Protein AF-A0A1P8YKH4-F1 (afdb_monomer_lite)

pLDDT: mean 70.91, std 26.35, range [23.69, 97.38]

Structure (mmCIF, N/CA/C/O backbone):
data_AF-A0A1P8YKH4-F1
#
_entry.id   AF-A0A1P8YKH4-F1
#
loop_
_atom_site.group_PDB
_atom_site.id
_atom_site.type_symbol
_atom_site.label_atom_id
_atom_site.label_alt_id
_atom_site.label_comp_id
_atom_site.label_asym_id
_atom_site.label_entity_id
_atom_site.label_seq_id
_atom_site.pdbx_PDB_ins_code
_atom_site.Cartn_x
_atom_site.Cartn_y
_atom_site.Cartn_z
_atom_site.occupancy
_atom_site.B_iso_or_equiv
_atom_site.auth_seq_id
_atom_site.auth_comp_id
_atom_site.auth_asym_id
_atom_site.auth_atom_id
_atom_site.pdbx_PDB_model_num
ATOM 1 N N . MET A 1 1 ? 10.342 -3.867 4.790 1.00 58.66 1 MET A N 1
ATOM 2 C CA . MET A 1 1 ? 10.240 -2.616 4.003 1.00 58.66 1 MET A CA 1
ATOM 3 C C . MET A 1 1 ? 11.577 -2.269 3.357 1.00 58.66 1 MET A C 1
ATOM 5 O O . MET A 1 1 ? 11.690 -2.427 2.156 1.00 58.66 1 MET A O 1
ATOM 9 N N . GLN A 1 2 ? 12.614 -1.857 4.102 1.00 64.56 2 GLN A N 1
ATOM 10 C CA . GLN A 1 2 ? 13.877 -1.368 3.509 1.00 64.56 2 GLN A CA 1
ATOM 11 C C . GLN A 1 2 ? 14.558 -2.357 2.544 1.00 64.56 2 GLN A C 1
ATOM 13 O O . GLN A 1 2 ? 15.008 -1.942 1.477 1.00 64.56 2 GLN A O 1
ATOM 18 N N . ARG A 1 3 ? 14.586 -3.653 2.896 1.00 66.44 3 ARG A N 1
ATOM 19 C CA . ARG A 1 3 ? 15.207 -4.714 2.086 1.00 66.44 3 ARG A CA 1
ATOM 20 C C . ARG A 1 3 ? 14.576 -4.898 0.702 1.00 66.44 3 ARG A C 1
ATOM 22 O O . ARG A 1 3 ? 15.299 -5.208 -0.233 1.00 66.44 3 ARG A O 1
ATOM 29 N N . CYS A 1 4 ? 13.286 -4.595 0.549 1.00 60.62 4 CYS A N 1
ATOM 30 C CA . CYS A 1 4 ? 12.569 -4.703 -0.727 1.00 60.62 4 CYS A CA 1
ATOM 31 C C . CYS A 1 4 ? 13.098 -3.726 -1.798 1.00 60.62 4 CYS A C 1
ATOM 33 O O . CYS A 1 4 ? 12.770 -3.847 -2.969 1.00 60.62 4 CYS A O 1
ATOM 35 N N . TYR A 1 5 ? 13.911 -2.743 -1.400 1.00 61.44 5 TYR A N 1
ATOM 36 C CA . TYR A 1 5 ? 14.448 -1.707 -2.284 1.00 61.44 5 TYR A CA 1
ATOM 37 C C . TYR A 1 5 ? 15.943 -1.867 -2.576 1.00 61.44 5 TYR A C 1
ATOM 39 O O . TYR A 1 5 ? 16.537 -0.958 -3.144 1.00 61.44 5 TYR A O 1
ATOM 47 N N . TYR A 1 6 ? 16.571 -2.971 -2.163 1.00 64.19 6 TYR A N 1
ATOM 48 C CA . TYR A 1 6 ? 17.982 -3.230 -2.465 1.00 64.19 6 TYR A CA 1
ATOM 49 C C . TYR A 1 6 ? 18.197 -4.061 -3.734 1.00 64.19 6 TYR A C 1
ATOM 51 O O . TYR A 1 6 ? 19.335 -4.168 -4.190 1.00 64.19 6 TYR A O 1
ATOM 59 N N . GLY A 1 7 ? 17.122 -4.593 -4.326 1.00 60.56 7 GLY A N 1
ATOM 60 C CA . GLY A 1 7 ? 17.209 -5.593 -5.388 1.00 60.56 7 GLY A CA 1
ATOM 61 C C . GLY A 1 7 ? 17.853 -6.899 -4.894 1.00 60.56 7 GLY A C 1
ATOM 62 O O . GLY A 1 7 ? 18.340 -6.958 -3.759 1.00 60.56 7 GLY A O 1
ATOM 63 N N . PRO A 1 8 ? 17.890 -7.946 -5.731 1.00 56.38 8 PRO A N 1
ATOM 64 C CA . PRO A 1 8 ? 18.478 -9.236 -5.359 1.00 56.38 8 PRO A CA 1
ATOM 65 C C . PRO A 1 8 ? 19.982 -9.143 -5.028 1.00 56.38 8 PRO A C 1
ATOM 67 O O . PRO A 1 8 ? 20.494 -9.940 -4.250 1.00 56.38 8 PRO A O 1
ATOM 70 N N . TYR A 1 9 ? 20.680 -8.114 -5.529 1.00 56.84 9 TYR A N 1
ATOM 71 C CA . TYR A 1 9 ? 22.137 -7.945 -5.392 1.00 56.84 9 TYR A CA 1
ATOM 72 C C . TYR A 1 9 ? 22.575 -6.871 -4.377 1.00 56.84 9 TYR A C 1
ATOM 74 O O . TYR A 1 9 ? 23.732 -6.452 -4.359 1.00 56.84 9 TYR A O 1
ATOM 82 N N . GLY A 1 10 ? 21.667 -6.370 -3.533 1.00 58.03 10 GLY A N 1
ATOM 83 C CA . GLY A 1 10 ? 22.025 -5.489 -2.411 1.00 58.03 10 GLY A CA 1
ATOM 84 C C . GLY A 1 10 ? 22.286 -4.011 -2.755 1.00 58.03 10 GLY A C 1
ATOM 85 O O . GLY A 1 10 ? 22.449 -3.194 -1.845 1.00 58.03 10 GLY A O 1
ATOM 86 N N . LYS A 1 11 ? 22.312 -3.628 -4.039 1.00 61.97 11 LYS A N 1
ATOM 87 C CA . LYS A 1 11 ? 22.519 -2.243 -4.498 1.00 61.97 11 LYS A CA 1
ATOM 88 C C . LYS A 1 11 ? 21.505 -1.863 -5.574 1.00 61.97 11 LYS A C 1
ATOM 90 O O . LYS A 1 11 ? 21.554 -2.374 -6.685 1.00 61.97 11 LYS A O 1
ATOM 95 N N . ALA A 1 12 ? 20.655 -0.881 -5.275 1.00 63.50 12 ALA A N 1
ATOM 96 C CA . ALA A 1 12 ? 19.673 -0.368 -6.228 1.00 63.50 12 ALA A CA 1
ATOM 97 C C . ALA A 1 12 ? 19.500 1.163 -6.085 1.00 63.50 12 ALA A C 1
ATOM 99 O O . ALA A 1 12 ? 18.505 1.645 -5.539 1.00 63.50 12 ALA A O 1
ATOM 100 N N . PRO A 1 13 ? 20.471 1.977 -6.552 1.00 66.19 13 PRO A N 1
ATOM 101 C CA . PRO A 1 13 ? 20.471 3.429 -6.337 1.00 66.19 13 PRO A CA 1
ATOM 102 C C . PRO A 1 13 ? 19.232 4.131 -6.913 1.00 66.19 13 PRO A C 1
ATOM 104 O O . PRO A 1 13 ? 18.734 5.089 -6.322 1.00 66.19 13 PRO A O 1
ATOM 107 N N . ARG A 1 14 ? 18.668 3.608 -8.011 1.00 75.62 14 ARG A N 1
ATOM 108 C CA . ARG A 1 14 ? 17.426 4.112 -8.627 1.00 75.62 14 ARG A CA 1
ATOM 109 C C . ARG A 1 14 ? 16.180 3.895 -7.756 1.00 75.62 14 ARG A C 1
ATOM 111 O O . ARG A 1 14 ? 15.180 4.576 -7.952 1.00 75.62 14 ARG A O 1
ATOM 118 N N . HIS A 1 15 ? 16.252 3.000 -6.770 1.00 76.44 15 HIS A N 1
ATOM 119 C CA . HIS A 1 15 ? 15.153 2.677 -5.859 1.00 76.44 15 HIS A CA 1
ATOM 120 C C . HIS A 1 15 ? 15.199 3.501 -4.559 1.00 76.44 15 HIS A C 1
ATOM 122 O O . HIS A 1 15 ? 14.209 3.560 -3.827 1.00 76.44 15 HIS A O 1
ATOM 128 N N . LEU A 1 16 ? 16.319 4.184 -4.275 1.00 75.38 16 LEU A N 1
ATOM 129 C CA . LEU A 1 16 ? 16.542 4.911 -3.018 1.00 75.38 16 LEU A CA 1
ATOM 130 C C . LEU A 1 16 ? 15.505 6.009 -2.724 1.00 75.38 16 LEU A C 1
ATOM 132 O O . LEU A 1 16 ? 15.072 6.098 -1.572 1.00 75.38 16 LEU A O 1
ATOM 136 N N . PRO A 1 17 ? 15.064 6.846 -3.686 1.00 75.19 17 PRO A N 1
ATOM 137 C CA . PRO A 1 17 ? 14.038 7.851 -3.398 1.00 75.19 17 PRO A CA 1
ATOM 138 C C . PRO A 1 17 ? 12.719 7.221 -2.926 1.00 75.19 17 PRO A C 1
ATOM 140 O O . PRO A 1 17 ? 12.109 7.699 -1.970 1.00 75.19 17 PRO A O 1
ATOM 143 N N . PHE A 1 18 ? 12.325 6.101 -3.534 1.00 78.81 18 PHE A N 1
ATOM 144 C CA . PHE A 1 18 ? 11.113 5.357 -3.182 1.00 78.81 18 PHE A CA 1
ATOM 145 C C . PHE A 1 18 ? 11.243 4.667 -1.821 1.00 78.81 18 PHE A C 1
ATOM 147 O O . PHE A 1 18 ? 10.329 4.732 -0.999 1.00 78.81 18 PHE A O 1
ATOM 154 N N . GLN A 1 19 ? 12.421 4.108 -1.528 1.00 79.38 19 GLN A N 1
ATOM 155 C CA . GLN A 1 19 ? 12.747 3.571 -0.208 1.00 79.38 19 GLN A CA 1
ATOM 156 C C . GLN A 1 19 ? 12.604 4.642 0.882 1.00 79.38 19 GLN A C 1
ATOM 158 O O . GLN A 1 19 ? 12.004 4.390 1.926 1.00 79.38 19 GLN A O 1
ATOM 163 N N . ARG A 1 20 ? 13.127 5.854 0.651 1.00 78.50 20 ARG A N 1
ATOM 164 C CA . ARG A 1 20 ? 13.028 6.969 1.609 1.00 78.50 20 ARG A CA 1
ATOM 165 C C . ARG A 1 20 ? 11.580 7.381 1.860 1.00 78.50 20 ARG A C 1
ATOM 167 O O . ARG A 1 20 ? 11.220 7.617 3.016 1.00 78.50 20 ARG A O 1
ATOM 174 N N . ALA A 1 21 ? 10.756 7.429 0.814 1.00 78.88 21 ALA A N 1
ATOM 175 C CA . ALA A 1 21 ? 9.327 7.707 0.937 1.00 78.88 21 ALA A CA 1
ATOM 176 C C . ALA A 1 21 ? 8.619 6.627 1.775 1.00 78.88 21 ALA A C 1
ATOM 178 O O . ALA A 1 21 ? 7.983 6.950 2.781 1.00 78.88 21 ALA A O 1
ATOM 179 N N . ALA A 1 22 ? 8.822 5.347 1.443 1.00 80.06 22 ALA A N 1
ATOM 180 C CA . ALA A 1 22 ? 8.245 4.220 2.176 1.00 80.06 22 ALA A CA 1
ATOM 181 C C . ALA A 1 22 ? 8.674 4.202 3.655 1.00 80.06 22 ALA A C 1
ATOM 183 O O . ALA A 1 22 ? 7.844 4.058 4.551 1.00 80.06 22 ALA A O 1
ATOM 184 N N . MET A 1 23 ? 9.959 4.429 3.943 1.00 84.50 23 MET A N 1
ATOM 185 C CA . MET A 1 23 ? 10.461 4.475 5.321 1.00 84.50 23 MET A CA 1
ATOM 186 C C . MET A 1 23 ? 9.924 5.677 6.104 1.00 84.50 23 MET A C 1
ATOM 188 O O . MET A 1 23 ? 9.651 5.559 7.299 1.00 84.50 23 MET A O 1
ATOM 192 N N . SER A 1 24 ? 9.742 6.828 5.455 1.00 81.00 24 SER A N 1
ATOM 193 C CA . SER A 1 24 ? 9.146 8.008 6.095 1.00 81.00 24 SER A CA 1
ATOM 194 C C . SER A 1 24 ? 7.688 7.761 6.476 1.00 81.00 24 SER A C 1
ATOM 196 O O . SER A 1 24 ? 7.284 8.096 7.591 1.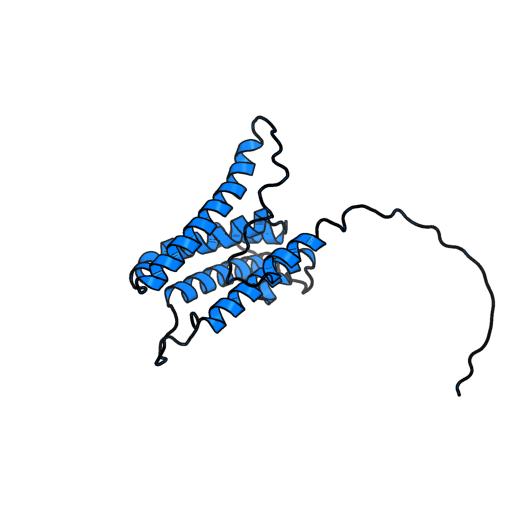00 81.00 24 SER A O 1
ATOM 198 N N . PHE A 1 25 ? 6.931 7.107 5.593 1.00 83.06 25 PHE A N 1
ATOM 199 C CA . PHE A 1 25 ? 5.555 6.699 5.859 1.00 83.06 25 PHE A CA 1
ATOM 200 C C . PHE A 1 25 ? 5.468 5.710 7.028 1.00 83.06 25 PHE A C 1
ATOM 202 O O . PHE A 1 25 ? 4.716 5.946 7.970 1.00 83.06 25 PHE A O 1
ATOM 209 N N . MET A 1 26 ? 6.312 4.673 7.052 1.00 86.94 26 MET A N 1
ATOM 210 C CA . MET A 1 26 ? 6.357 3.724 8.174 1.00 86.94 26 MET A CA 1
ATOM 211 C C . MET A 1 26 ? 6.681 4.394 9.509 1.00 86.94 26 MET A C 1
ATOM 213 O O . MET A 1 26 ? 6.048 4.109 10.523 1.00 86.94 26 MET A O 1
ATOM 217 N N . ARG A 1 27 ? 7.642 5.325 9.525 1.00 88.56 27 ARG A N 1
ATOM 218 C CA . ARG A 1 27 ? 7.975 6.089 10.737 1.00 88.56 27 ARG A CA 1
ATOM 219 C C . ARG A 1 27 ? 6.799 6.935 11.216 1.00 88.56 27 ARG A C 1
ATOM 221 O O . ARG A 1 27 ? 6.599 7.058 12.420 1.00 88.56 27 ARG A O 1
ATOM 228 N N . TRP A 1 28 ? 6.042 7.531 10.297 1.00 91.38 28 TRP A N 1
ATOM 229 C CA . TRP A 1 28 ? 4.826 8.262 10.646 1.00 91.38 28 TRP A CA 1
ATOM 230 C C . TRP A 1 28 ? 3.778 7.336 11.280 1.00 91.38 28 TRP A C 1
ATOM 232 O O . TRP A 1 28 ? 3.277 7.661 12.354 1.00 91.38 28 TRP A O 1
ATOM 242 N N . GLN A 1 29 ? 3.526 6.161 10.698 1.00 90.19 29 GLN A N 1
ATOM 243 C CA . GLN A 1 29 ? 2.570 5.194 11.250 1.00 90.19 29 GLN A CA 1
ATOM 244 C C . GLN A 1 29 ? 2.956 4.703 12.648 1.00 90.19 29 GLN A C 1
ATOM 246 O O . GLN A 1 29 ? 2.105 4.621 13.533 1.00 90.19 29 GLN A O 1
ATOM 251 N N . LEU A 1 30 ? 4.247 4.418 12.859 1.00 91.56 30 LEU A N 1
ATOM 252 C CA . LEU A 1 30 ? 4.781 4.033 14.166 1.00 91.56 30 LEU A CA 1
ATOM 253 C C . LEU A 1 30 ? 4.550 5.134 15.205 1.00 91.56 30 LEU A C 1
ATOM 255 O O . LEU A 1 30 ? 4.032 4.853 16.280 1.00 91.56 30 LEU A O 1
ATOM 259 N N . ARG A 1 31 ? 4.865 6.394 14.871 1.00 93.06 31 ARG A N 1
ATOM 260 C CA . ARG A 1 31 ? 4.631 7.533 15.775 1.00 93.06 31 ARG A CA 1
ATOM 261 C C . ARG A 1 31 ? 3.152 7.757 16.082 1.00 93.06 31 ARG A C 1
ATOM 263 O O . ARG A 1 31 ? 2.829 8.142 17.197 1.00 93.06 31 ARG A O 1
ATOM 270 N N . ARG A 1 32 ? 2.265 7.522 15.112 1.00 92.25 32 ARG A N 1
ATOM 271 C CA . ARG A 1 32 ? 0.809 7.633 15.294 1.00 92.25 32 ARG A CA 1
ATOM 272 C C . ARG A 1 32 ? 0.226 6.473 16.113 1.00 92.25 32 ARG A C 1
ATOM 274 O O . ARG A 1 32 ? -0.911 6.558 16.556 1.00 92.25 32 ARG A O 1
ATOM 281 N N . GLY A 1 33 ? 0.991 5.402 16.322 1.00 94.38 33 GLY A N 1
ATOM 282 C CA . GLY A 1 33 ? 0.546 4.220 17.053 1.00 94.38 33 GLY A CA 1
ATOM 283 C C . GLY A 1 33 ? -0.303 3.251 16.225 1.00 94.38 33 GLY A C 1
ATOM 284 O O . GLY A 1 33 ? -0.814 2.281 16.771 1.00 94.38 33 GLY A O 1
ATOM 285 N N . LEU A 1 34 ? -0.401 3.441 14.903 1.00 93.81 34 LEU A N 1
ATOM 286 C CA . LEU A 1 34 ? -1.214 2.582 14.027 1.00 93.81 34 LEU A CA 1
ATOM 287 C C . LEU A 1 34 ? -0.749 1.120 14.030 1.00 93.81 34 LEU A C 1
ATOM 289 O O . LEU A 1 34 ? -1.529 0.219 13.745 1.00 93.81 34 LEU A O 1
ATOM 293 N N . LEU A 1 35 ? 0.518 0.884 14.377 1.00 94.38 35 LEU A N 1
ATOM 294 C CA . LEU A 1 35 ? 1.136 -0.440 14.419 1.00 94.38 35 LEU A CA 1
ATOM 295 C C . LEU A 1 35 ? 1.380 -0.942 15.857 1.00 94.38 35 LEU A C 1
ATOM 297 O O . LEU A 1 35 ? 2.166 -1.875 16.039 1.00 94.38 35 LEU A O 1
ATOM 301 N N . GLN A 1 36 ? 0.708 -0.378 16.870 1.00 96.12 36 GLN A N 1
ATOM 302 C CA . GLN A 1 36 ? 0.762 -0.861 18.263 1.00 96.12 36 GLN A CA 1
ATOM 303 C C . GLN A 1 36 ? 0.057 -2.207 18.441 1.00 96.12 36 GLN A C 1
ATOM 305 O O . GLN A 1 36 ? -1.010 -2.373 17.840 1.00 96.12 36 GLN A O 1
ATOM 310 N N . PRO A 1 37 ? 0.615 -3.181 19.194 1.00 95.12 37 PRO A N 1
ATOM 311 C CA . PRO A 1 37 ? 0.055 -4.532 19.322 1.00 95.12 37 PRO A CA 1
ATOM 312 C C . PRO A 1 37 ? -1.460 -4.526 19.531 1.00 95.12 37 PRO A C 1
ATOM 314 O O . PRO A 1 37 ? -1.967 -3.705 20.284 1.00 95.12 37 PRO A O 1
ATOM 317 N N . LEU A 1 38 ? -2.187 -5.430 18.869 1.00 93.19 38 LEU A N 1
ATOM 318 C CA . LEU A 1 38 ? -3.655 -5.454 18.965 1.00 93.19 38 LEU A CA 1
ATOM 319 C C . LEU A 1 38 ? -4.155 -5.821 20.372 1.00 93.19 38 LEU A C 1
ATOM 321 O O . LEU A 1 38 ? -5.309 -5.576 20.692 1.00 93.19 38 LEU A O 1
ATOM 325 N N . SER A 1 39 ? -3.284 -6.392 21.204 1.00 94.44 39 SER A N 1
ATOM 326 C CA . SER A 1 39 ? -3.549 -6.745 22.597 1.00 94.44 39 SER A CA 1
ATOM 327 C C . SER A 1 39 ? -3.117 -5.673 23.606 1.00 94.44 39 SER A C 1
ATOM 329 O O . SER A 1 39 ? -3.116 -5.955 24.799 1.00 94.44 39 SER A O 1
ATOM 331 N N . SER A 1 40 ? -2.655 -4.495 23.168 1.00 92.81 40 SER A N 1
ATOM 332 C CA . SER A 1 40 ? -2.249 -3.427 24.092 1.00 92.81 40 SER A CA 1
ATOM 333 C C . SER A 1 40 ? -3.453 -2.616 24.587 1.00 92.81 40 SER A C 1
ATOM 335 O O . SER A 1 40 ? -4.499 -2.599 23.944 1.00 92.81 40 SER A O 1
ATOM 337 N N . ASP A 1 41 ? -3.275 -1.860 25.676 1.00 92.69 41 ASP A N 1
ATOM 338 C CA . ASP A 1 41 ? -4.297 -0.934 26.207 1.00 92.69 41 ASP A CA 1
ATOM 339 C C . ASP A 1 41 ? -4.705 0.161 25.204 1.00 92.69 41 ASP A C 1
ATOM 341 O O . ASP A 1 41 ? -5.750 0.800 25.331 1.00 92.69 41 ASP A O 1
ATOM 345 N N . ARG A 1 42 ? -3.850 0.414 24.208 1.00 90.88 42 ARG A N 1
ATOM 346 C CA . ARG A 1 42 ? -4.085 1.338 23.095 1.00 90.88 42 ARG A CA 1
ATOM 347 C C . ARG A 1 42 ? -3.747 0.613 21.795 1.00 90.88 42 ARG A C 1
ATOM 349 O O . ARG A 1 42 ? -2.646 0.818 21.263 1.00 90.88 42 ARG A O 1
ATOM 356 N N . PRO A 1 43 ? -4.643 -0.271 21.325 1.00 94.31 43 PRO A N 1
ATOM 357 C CA . PRO A 1 43 ? -4.353 -1.117 20.186 1.00 94.31 43 PRO A CA 1
ATOM 358 C C . PRO A 1 43 ? -4.187 -0.274 18.923 1.00 94.31 43 PRO A C 1
ATOM 360 O O . PRO A 1 43 ? -4.828 0.763 18.741 1.00 94.31 43 PRO A O 1
ATOM 363 N N . GLY A 1 44 ? -3.293 -0.723 18.047 1.00 95.38 44 GLY A N 1
ATOM 364 C CA . GLY A 1 44 ? -3.160 -0.177 16.703 1.00 95.38 44 GLY A CA 1
ATOM 365 C C . GLY A 1 44 ? -4.331 -0.586 15.811 1.00 95.38 44 GLY A C 1
ATOM 366 O O . GLY A 1 44 ? -5.239 -1.302 16.223 1.00 95.38 44 GLY A O 1
ATOM 367 N N . SER A 1 45 ? -4.273 -0.174 14.550 1.00 95.88 45 SER A N 1
ATOM 368 C CA . SER A 1 45 ? -5.332 -0.441 13.580 1.00 95.88 45 SER A CA 1
ATOM 369 C C . SER A 1 45 ? -5.116 -1.787 12.876 1.00 95.88 45 SER A C 1
ATOM 371 O O . SER A 1 45 ? -4.066 -1.986 12.246 1.00 95.88 45 SER A O 1
ATOM 373 N N . PRO A 1 46 ? -6.096 -2.709 12.923 1.00 95.88 46 PRO A N 1
ATOM 374 C CA . PRO A 1 46 ? -6.074 -3.926 12.118 1.00 95.88 46 PRO A CA 1
ATOM 375 C C . PRO A 1 46 ? -5.994 -3.623 10.619 1.00 95.88 46 PRO A C 1
ATOM 377 O O . PRO A 1 46 ? -5.197 -4.243 9.915 1.00 95.88 46 PRO A O 1
ATOM 380 N N . TRP A 1 47 ? -6.744 -2.622 10.146 1.00 96.19 47 TRP A N 1
ATOM 381 C CA . TRP A 1 47 ? -6.778 -2.271 8.728 1.00 96.19 47 TRP A CA 1
ATOM 382 C C . TRP A 1 47 ? -5.424 -1.751 8.226 1.00 96.19 47 TRP A C 1
ATOM 384 O O . TRP A 1 47 ? -4.898 -2.241 7.225 1.00 96.19 47 TRP A O 1
ATOM 394 N N . TRP A 1 48 ? -4.796 -0.813 8.946 1.00 95.44 48 TRP A N 1
ATOM 395 C CA . TRP A 1 48 ? -3.478 -0.301 8.559 1.00 95.44 48 TRP A CA 1
ATOM 396 C C . TRP A 1 48 ? -2.426 -1.409 8.542 1.00 95.44 48 TRP A C 1
ATOM 398 O O . TRP A 1 48 ? -1.576 -1.431 7.650 1.00 95.44 48 TRP A O 1
ATOM 408 N N . ARG A 1 49 ? -2.472 -2.363 9.480 1.00 95.62 49 ARG A N 1
ATOM 409 C CA . ARG A 1 49 ? -1.574 -3.528 9.450 1.00 95.62 49 ARG A CA 1
ATOM 410 C C . ARG A 1 49 ? -1.761 -4.354 8.189 1.00 95.62 49 ARG A C 1
ATOM 412 O O . ARG A 1 49 ? -0.765 -4.625 7.526 1.00 95.62 49 ARG A O 1
ATOM 419 N N . ALA A 1 50 ? -3.002 -4.689 7.855 1.00 95.88 50 ALA A N 1
ATOM 420 C CA . ALA A 1 50 ? -3.322 -5.510 6.697 1.00 95.88 50 ALA A CA 1
ATOM 421 C C . ALA A 1 50 ? -2.872 -4.845 5.380 1.00 95.88 50 ALA A C 1
ATOM 423 O O . ALA A 1 50 ? -2.226 -5.473 4.542 1.00 95.88 50 ALA A O 1
ATOM 424 N N . VAL A 1 51 ? -3.076 -3.529 5.242 1.00 94.50 51 VAL A N 1
ATOM 425 C CA . VAL A 1 51 ? -2.576 -2.758 4.089 1.00 94.50 51 VAL A CA 1
ATOM 426 C C . VAL A 1 51 ? -1.049 -2.789 3.994 1.00 94.50 51 VAL A C 1
ATOM 428 O O . VAL A 1 51 ? -0.500 -3.022 2.915 1.00 94.50 51 VAL A O 1
ATOM 431 N N . ASN A 1 52 ? -0.335 -2.574 5.104 1.00 93.81 52 ASN A N 1
ATOM 432 C CA . ASN A 1 52 ? 1.129 -2.651 5.087 1.00 93.81 52 ASN A CA 1
ATOM 433 C C . ASN A 1 52 ? 1.627 -4.061 4.789 1.00 93.81 52 ASN A C 1
ATOM 435 O O . ASN A 1 52 ? 2.633 -4.202 4.095 1.00 93.81 52 ASN A O 1
ATOM 439 N N . GLU A 1 53 ? 0.956 -5.083 5.319 1.00 94.88 53 GLU A N 1
ATOM 440 C CA . GLU A 1 53 ? 1.275 -6.477 5.044 1.00 94.88 53 GLU A CA 1
ATOM 441 C C . GLU A 1 53 ? 1.147 -6.769 3.552 1.00 94.88 53 GLU A C 1
ATOM 443 O O . GLU A 1 53 ? 2.086 -7.306 2.973 1.00 94.88 53 GLU A O 1
ATOM 448 N N . ARG A 1 54 ? 0.057 -6.341 2.906 1.00 96.00 54 ARG A N 1
ATOM 449 C CA . ARG A 1 54 ? -0.122 -6.519 1.462 1.00 96.00 54 ARG A CA 1
ATOM 450 C C . ARG A 1 54 ? 0.978 -5.835 0.651 1.00 96.00 54 ARG A C 1
ATOM 452 O O . ARG A 1 54 ? 1.595 -6.472 -0.195 1.00 96.00 54 ARG A O 1
ATOM 459 N N . ILE A 1 55 ? 1.281 -4.568 0.945 1.00 93.12 55 ILE A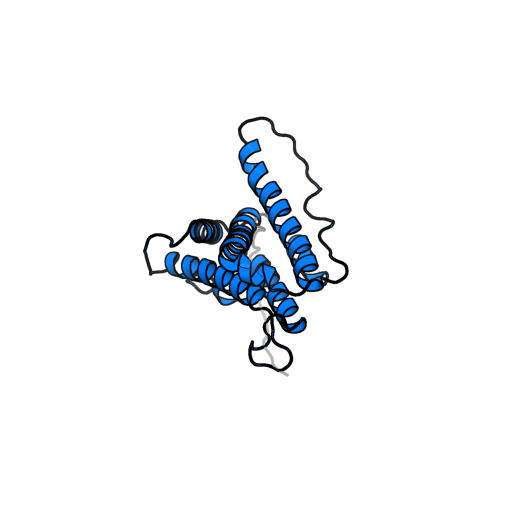 N 1
ATOM 460 C CA . ILE A 1 55 ? 2.362 -3.822 0.270 1.00 93.12 55 ILE A CA 1
ATOM 461 C C . ILE A 1 55 ? 3.712 -4.533 0.444 1.00 93.12 55 ILE A C 1
ATOM 463 O O . ILE A 1 55 ? 4.512 -4.605 -0.488 1.00 93.12 55 ILE A O 1
ATOM 467 N N . LEU A 1 56 ? 3.982 -5.036 1.651 1.00 91.56 56 LEU A N 1
ATOM 468 C CA . LEU A 1 56 ? 5.200 -5.776 1.961 1.00 91.56 56 LEU A CA 1
ATOM 469 C C . LEU A 1 56 ? 5.269 -7.100 1.214 1.00 91.56 56 LEU A C 1
ATOM 471 O O . LEU A 1 56 ? 6.318 -7.408 0.658 1.00 91.56 56 LEU A O 1
ATOM 475 N N . ARG A 1 57 ? 4.179 -7.867 1.222 1.00 93.75 57 ARG A N 1
ATOM 476 C CA . ARG A 1 57 ? 4.076 -9.167 0.566 1.00 93.75 57 ARG A CA 1
ATOM 477 C C . ARG A 1 57 ? 4.314 -9.021 -0.929 1.00 93.75 57 ARG A C 1
ATOM 479 O O . ARG A 1 57 ? 5.235 -9.652 -1.431 1.00 93.75 57 ARG A O 1
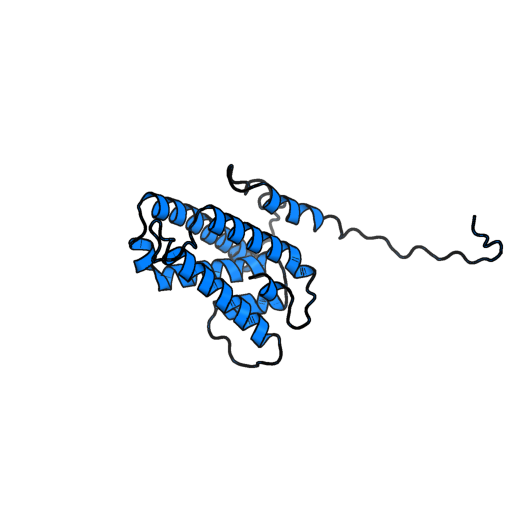ATOM 486 N N . ASP A 1 58 ? 3.591 -8.116 -1.589 1.00 94.75 58 ASP A N 1
ATOM 487 C CA . ASP A 1 58 ? 3.713 -7.910 -3.033 1.00 94.75 58 ASP A CA 1
ATOM 488 C C . ASP A 1 58 ? 5.138 -7.477 -3.431 1.00 94.75 58 ASP A C 1
ATOM 490 O O . ASP A 1 58 ? 5.720 -7.993 -4.384 1.00 94.75 58 ASP A O 1
ATOM 494 N N . GLY A 1 59 ? 5.740 -6.552 -2.670 1.00 89.81 59 GLY A N 1
ATOM 495 C CA . GLY A 1 59 ? 7.106 -6.092 -2.925 1.00 89.81 59 GLY A CA 1
ATOM 496 C C . GLY A 1 59 ? 8.177 -7.146 -2.620 1.00 89.81 59 GLY A C 1
ATOM 497 O O . GLY A 1 59 ? 9.185 -7.218 -3.319 1.00 89.81 59 GLY A O 1
ATOM 498 N N . CYS A 1 60 ? 7.988 -7.965 -1.582 1.00 89.69 60 CYS A N 1
ATOM 499 C CA . CYS A 1 60 ? 8.880 -9.086 -1.276 1.00 89.69 60 CYS A CA 1
ATOM 500 C C . CYS A 1 60 ? 8.790 -10.180 -2.339 1.00 89.69 60 CYS A C 1
ATOM 502 O O . CYS A 1 60 ? 9.824 -10.709 -2.734 1.00 89.69 60 CYS A O 1
ATOM 504 N N . GLU A 1 61 ? 7.583 -10.496 -2.807 1.00 91.75 61 GLU A N 1
ATOM 505 C CA . GLU A 1 61 ? 7.370 -11.468 -3.873 1.00 91.75 61 GLU A CA 1
ATOM 506 C C . GLU A 1 61 ? 8.062 -11.020 -5.157 1.00 91.75 61 GLU A C 1
ATOM 508 O O . GLU A 1 61 ? 8.857 -11.773 -5.706 1.00 91.75 61 GLU A O 1
ATOM 513 N N . ALA A 1 62 ? 7.884 -9.762 -5.570 1.00 90.38 62 ALA A N 1
ATOM 514 C CA . ALA A 1 62 ? 8.581 -9.236 -6.741 1.00 90.38 62 ALA A CA 1
ATOM 515 C C . ALA A 1 62 ? 10.113 -9.300 -6.601 1.00 90.38 62 ALA A C 1
ATOM 517 O O . ALA A 1 62 ? 10.811 -9.617 -7.559 1.00 90.38 62 ALA A O 1
ATOM 518 N N . VAL A 1 63 ? 10.659 -9.048 -5.406 1.00 84.62 63 VAL A N 1
ATOM 519 C CA . VAL A 1 63 ? 12.104 -9.198 -5.158 1.00 84.62 63 VAL A CA 1
ATOM 520 C C . VAL A 1 63 ? 12.551 -10.656 -5.242 1.00 84.62 63 VAL A C 1
ATOM 522 O O . VAL A 1 63 ? 13.626 -10.912 -5.778 1.00 84.62 63 VAL A O 1
ATOM 525 N N . ALA A 1 64 ? 11.752 -11.598 -4.736 1.00 86.19 64 ALA A N 1
ATOM 526 C CA . ALA A 1 64 ? 12.045 -13.025 -4.834 1.00 86.19 64 ALA A CA 1
ATOM 527 C C . ALA A 1 64 ? 12.009 -13.508 -6.294 1.00 86.19 64 ALA A C 1
ATOM 529 O O . ALA A 1 64 ? 12.958 -14.153 -6.737 1.00 86.19 64 ALA A O 1
ATOM 530 N N . LEU A 1 65 ? 10.974 -13.117 -7.047 1.00 87.75 65 LEU A N 1
ATOM 531 C CA . LEU A 1 65 ? 10.800 -13.426 -8.471 1.00 87.75 65 LEU A CA 1
ATOM 532 C C . LEU A 1 65 ? 11.871 -12.773 -9.359 1.00 87.75 65 LEU A C 1
ATOM 534 O O . LEU A 1 65 ? 12.251 -13.339 -10.376 1.00 87.75 65 LEU A O 1
ATOM 538 N N . SER A 1 66 ? 12.372 -11.591 -8.979 1.00 83.31 66 SER A N 1
ATOM 539 C CA . SER A 1 66 ? 13.502 -10.933 -9.660 1.00 83.31 66 SER A CA 1
ATOM 540 C C . SER A 1 66 ? 14.855 -11.598 -9.362 1.00 83.31 66 SER A C 1
ATOM 542 O O . SER A 1 66 ? 15.859 -11.247 -9.981 1.00 83.31 66 SER A O 1
ATOM 544 N N . GLY A 1 67 ? 14.908 -12.482 -8.362 1.00 79.69 67 GLY A N 1
ATOM 545 C CA . GLY A 1 67 ? 16.063 -13.317 -8.042 1.00 79.69 67 GLY A CA 1
ATOM 546 C C . GLY A 1 67 ? 15.897 -14.737 -8.587 1.00 79.69 67 GLY A C 1
ATOM 547 O O . GLY A 1 67 ? 15.328 -14.945 -9.653 1.00 79.69 67 GLY A O 1
ATOM 548 N N . ASP A 1 68 ? 16.371 -15.724 -7.827 1.00 80.88 68 ASP A N 1
ATOM 549 C CA . ASP A 1 68 ? 16.448 -17.127 -8.265 1.00 80.88 68 ASP A CA 1
ATOM 550 C C . ASP A 1 68 ? 15.205 -17.973 -7.918 1.00 80.88 68 ASP A C 1
ATOM 552 O O . ASP A 1 68 ? 15.271 -19.202 -7.913 1.00 80.88 68 ASP A O 1
ATOM 556 N N . PHE A 1 69 ? 14.063 -17.346 -7.613 1.00 82.88 69 PHE A N 1
ATOM 557 C CA . PHE A 1 69 ? 12.808 -18.046 -7.305 1.00 82.88 69 PHE A CA 1
ATOM 558 C C . PHE A 1 69 ? 11.775 -17.831 -8.420 1.00 82.88 69 PHE A C 1
ATOM 560 O O . PHE A 1 69 ? 10.861 -17.029 -8.241 1.00 82.88 69 PHE A O 1
ATOM 567 N N . PRO A 1 70 ? 11.893 -18.510 -9.577 1.00 78.88 70 PRO A N 1
ATOM 568 C CA . PRO A 1 70 ? 10.981 -18.313 -10.698 1.00 78.88 70 PRO A CA 1
ATOM 569 C C . PRO A 1 70 ? 9.591 -18.899 -10.416 1.00 78.88 70 PRO A C 1
ATOM 571 O O . PRO A 1 70 ? 9.448 -19.960 -9.809 1.00 78.88 70 PRO A O 1
ATOM 574 N N . GLY A 1 71 ? 8.557 -18.229 -10.920 1.00 88.31 71 GLY A N 1
ATOM 575 C CA . GLY A 1 71 ? 7.163 -18.655 -10.816 1.00 88.31 71 GLY A CA 1
ATOM 576 C C . GLY A 1 71 ? 6.213 -17.596 -11.380 1.00 88.31 71 GLY A C 1
ATOM 577 O O . GLY A 1 71 ? 6.651 -16.479 -11.669 1.00 88.31 71 GLY A O 1
ATOM 578 N N . PRO A 1 72 ? 4.925 -17.926 -11.576 1.00 91.44 72 PRO A N 1
ATOM 579 C CA . PRO A 1 72 ? 3.928 -16.916 -11.899 1.00 91.44 72 PRO A CA 1
ATOM 580 C C . PRO A 1 72 ? 3.743 -15.964 -10.712 1.00 91.44 72 PRO A C 1
ATOM 582 O O . PRO A 1 72 ? 3.874 -16.362 -9.554 1.00 91.44 72 PRO A O 1
ATOM 585 N N . THR A 1 73 ? 3.398 -14.716 -11.007 1.00 93.44 73 THR A N 1
ATOM 586 C CA . THR A 1 73 ? 2.991 -13.741 -9.995 1.00 93.44 73 THR A CA 1
ATOM 587 C C . THR A 1 73 ? 1.683 -14.174 -9.331 1.00 93.44 73 THR A C 1
ATOM 589 O O . THR A 1 73 ? 0.761 -14.670 -9.981 1.00 93.44 73 THR A O 1
ATOM 592 N N . SER A 1 74 ? 1.577 -13.985 -8.016 1.00 94.50 74 SER A N 1
ATOM 593 C CA . SER A 1 74 ? 0.392 -14.364 -7.238 1.00 94.50 74 SER A CA 1
ATOM 594 C C . SER A 1 74 ? -0.800 -13.431 -7.461 1.00 94.50 74 SER A C 1
ATOM 596 O O . SER A 1 74 ? -1.942 -13.788 -7.167 1.00 94.50 74 SER A O 1
ATOM 598 N N . SER A 1 75 ? -0.551 -12.214 -7.956 1.00 95.38 75 SER A N 1
ATOM 599 C CA . SER A 1 75 ? -1.586 -11.220 -8.227 1.00 95.38 75 SER A CA 1
ATOM 600 C C . SER A 1 75 ? -1.119 -10.127 -9.191 1.00 95.38 75 SER A C 1
ATOM 602 O O . SER A 1 75 ? 0.073 -9.867 -9.346 1.00 95.38 75 SER A O 1
ATOM 604 N N . GLN A 1 76 ? -2.080 -9.394 -9.759 1.00 94.62 76 GLN A N 1
ATOM 605 C CA . GLN A 1 76 ? -1.807 -8.258 -10.646 1.00 94.62 76 GLN A CA 1
ATOM 606 C C . GLN A 1 76 ? -0.980 -7.146 -9.977 1.00 94.62 76 GLN A C 1
ATOM 608 O O . GLN A 1 76 ? -0.232 -6.425 -10.638 1.00 94.62 76 GLN A O 1
ATOM 613 N N . THR A 1 77 ? -1.097 -6.971 -8.658 1.00 95.44 77 THR A N 1
ATOM 614 C CA . THR A 1 77 ? -0.286 -5.972 -7.956 1.00 95.44 77 THR A CA 1
ATOM 615 C C . THR A 1 77 ? 1.185 -6.383 -7.933 1.00 95.44 77 THR A C 1
ATOM 617 O O . THR A 1 77 ? 2.041 -5.511 -8.079 1.00 95.44 77 THR A O 1
ATOM 620 N N . VAL A 1 78 ? 1.492 -7.684 -7.869 1.00 95.50 78 VAL A N 1
ATOM 621 C CA . VAL A 1 78 ? 2.861 -8.212 -8.007 1.00 95.50 78 VAL A CA 1
ATOM 622 C C . VAL A 1 78 ? 3.406 -7.965 -9.415 1.00 95.50 78 VAL A C 1
ATOM 624 O O . VAL A 1 78 ? 4.552 -7.539 -9.529 1.00 95.50 78 VAL A O 1
ATOM 627 N N . ASP A 1 79 ? 2.598 -8.091 -10.475 1.00 95.00 79 ASP A N 1
ATOM 628 C CA . ASP A 1 79 ? 3.026 -7.716 -11.839 1.00 95.00 79 ASP A CA 1
ATOM 629 C C . ASP A 1 79 ? 3.478 -6.251 -11.916 1.00 95.00 79 ASP A C 1
ATOM 631 O O . ASP A 1 79 ? 4.470 -5.909 -12.567 1.00 95.00 79 ASP A O 1
ATOM 635 N N . PHE A 1 80 ? 2.775 -5.350 -11.224 1.00 94.06 80 PHE A N 1
ATOM 636 C CA . PHE A 1 80 ? 3.177 -3.945 -11.160 1.00 94.06 80 PHE A CA 1
ATOM 637 C C . PHE A 1 80 ? 4.473 -3.752 -10.374 1.00 94.06 80 PHE A C 1
ATOM 639 O O . PHE A 1 80 ? 5.292 -2.912 -10.756 1.00 94.06 80 PHE A O 1
ATOM 646 N N . TRP A 1 81 ? 4.683 -4.520 -9.303 1.00 93.56 81 TRP A N 1
ATOM 647 C CA . TRP A 1 81 ? 5.941 -4.506 -8.561 1.00 93.56 81 TRP A CA 1
ATOM 648 C C . TRP A 1 81 ? 7.107 -5.069 -9.380 1.00 93.56 81 TRP A C 1
ATOM 650 O O . TRP A 1 81 ? 8.183 -4.476 -9.330 1.00 93.56 81 TRP A O 1
ATOM 660 N N . MET A 1 82 ? 6.894 -6.108 -10.194 1.00 92.56 82 MET A N 1
ATOM 661 C CA . MET A 1 82 ? 7.877 -6.603 -11.170 1.00 92.56 82 MET A CA 1
ATOM 662 C C . MET A 1 82 ? 8.220 -5.524 -12.200 1.00 92.56 82 MET A C 1
ATOM 664 O O . MET A 1 82 ? 9.384 -5.184 -12.390 1.00 92.56 82 MET A O 1
ATOM 668 N N . SER A 1 83 ? 7.207 -4.861 -12.767 1.00 91.19 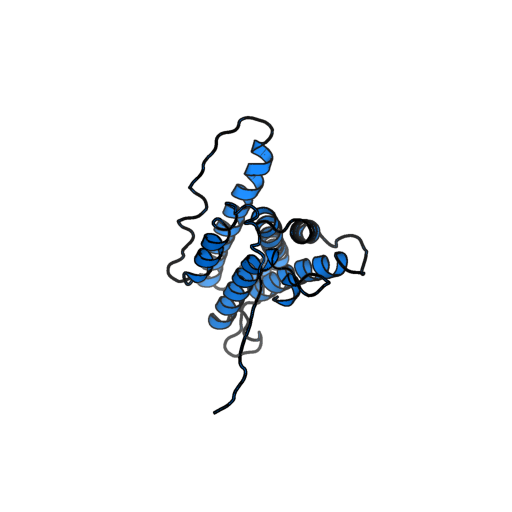83 SER A N 1
ATOM 669 C CA . SER A 1 83 ? 7.423 -3.734 -13.682 1.00 91.19 83 SER A CA 1
ATOM 670 C C . SER A 1 83 ? 8.221 -2.591 -13.036 1.00 91.19 83 SER A C 1
ATOM 672 O O . SER A 1 83 ? 9.049 -1.960 -13.695 1.00 91.19 83 SER A O 1
ATOM 674 N N . PHE A 1 84 ? 8.007 -2.315 -11.745 1.00 88.31 84 PHE A N 1
ATOM 675 C CA . PHE A 1 84 ? 8.806 -1.342 -10.998 1.00 88.31 84 PHE A CA 1
ATOM 676 C C . PHE A 1 84 ? 10.232 -1.831 -10.706 1.00 88.31 84 PHE A C 1
ATOM 678 O O . PHE A 1 84 ? 11.151 -1.009 -10.723 1.00 88.31 84 PHE A O 1
ATOM 685 N N . ALA A 1 85 ? 10.420 -3.125 -10.442 1.00 86.44 85 ALA A N 1
ATOM 686 C CA . ALA A 1 85 ? 11.733 -3.732 -10.253 1.00 86.44 85 ALA A CA 1
ATOM 687 C C . ALA A 1 85 ? 12.599 -3.562 -11.513 1.00 86.44 85 ALA A C 1
ATOM 689 O O . ALA A 1 85 ? 13.722 -3.068 -11.413 1.00 86.44 85 ALA A O 1
ATOM 690 N N . ASP A 1 86 ? 12.029 -3.844 -12.686 1.00 86.19 86 ASP A N 1
ATOM 691 C CA . ASP A 1 86 ? 12.705 -3.705 -13.980 1.00 86.19 86 ASP A CA 1
ATOM 692 C C . ASP A 1 86 ? 12.895 -2.234 -14.387 1.00 86.19 86 ASP A C 1
ATOM 694 O O . ASP A 1 86 ? 13.954 -1.818 -14.870 1.00 86.19 86 ASP A O 1
ATOM 698 N N . TYR A 1 87 ? 11.864 -1.409 -14.169 1.00 86.12 87 TYR A N 1
ATOM 699 C CA . TYR A 1 87 ? 11.811 -0.017 -14.620 1.00 86.12 87 TYR A CA 1
ATOM 700 C C . TYR A 1 87 ? 11.472 0.938 -13.464 1.00 86.12 87 TYR A C 1
ATOM 702 O O . TYR A 1 87 ? 10.358 1.481 -13.402 1.00 86.12 87 TYR A O 1
ATOM 710 N N . PRO A 1 88 ? 12.443 1.238 -12.573 1.00 84.69 88 PRO A N 1
ATOM 711 C CA . PRO A 1 88 ? 12.219 2.040 -11.373 1.00 84.69 88 PRO A CA 1
ATOM 712 C C . PRO A 1 88 ? 11.974 3.507 -11.719 1.00 84.69 88 PRO A C 1
ATOM 714 O O . PRO A 1 88 ? 12.879 4.344 -11.787 1.00 84.69 88 PRO A O 1
ATOM 717 N N . THR A 1 89 ? 10.708 3.812 -11.966 1.00 83.06 89 THR A N 1
ATOM 718 C CA . THR A 1 89 ? 10.184 5.138 -12.280 1.00 83.06 89 THR A CA 1
ATOM 719 C C . THR A 1 89 ? 9.079 5.490 -11.296 1.00 83.06 89 THR A C 1
ATOM 721 O O . THR A 1 89 ? 8.427 4.607 -10.741 1.00 83.06 89 THR A O 1
ATOM 724 N N . ALA A 1 90 ? 8.816 6.787 -11.108 1.00 82.31 90 ALA A N 1
ATOM 725 C CA . ALA A 1 90 ? 7.735 7.227 -10.226 1.00 82.31 90 ALA A CA 1
ATOM 726 C C . ALA A 1 90 ? 6.377 6.654 -10.648 1.00 82.31 90 ALA A C 1
ATOM 728 O O . ALA A 1 90 ? 5.597 6.242 -9.800 1.00 82.31 90 ALA A O 1
ATOM 729 N N . ARG A 1 91 ? 6.129 6.558 -11.959 1.00 84.69 91 ARG A N 1
ATOM 730 C CA . ARG A 1 91 ? 4.924 5.928 -12.505 1.00 84.69 91 ARG A CA 1
ATOM 731 C C . ARG A 1 91 ? 4.804 4.465 -12.084 1.00 84.69 91 ARG A C 1
ATOM 733 O O . ARG A 1 91 ? 3.773 4.096 -11.532 1.00 84.69 91 ARG A O 1
ATOM 740 N N . ALA A 1 92 ? 5.831 3.655 -12.345 1.00 87.75 92 ALA A N 1
ATOM 741 C CA . ALA A 1 92 ? 5.793 2.232 -12.016 1.00 87.75 92 ALA A CA 1
ATOM 742 C C . ALA A 1 92 ? 5.624 2.026 -10.502 1.00 87.75 92 ALA A C 1
ATOM 744 O O . ALA A 1 92 ? 4.800 1.221 -10.079 1.00 87.75 92 ALA A O 1
ATOM 745 N N . TRP A 1 93 ? 6.298 2.850 -9.692 1.00 88.12 93 TRP A N 1
ATOM 746 C CA . TRP A 1 93 ? 6.148 2.824 -8.240 1.00 88.12 93 TRP A CA 1
ATOM 747 C C . TRP A 1 93 ? 4.730 3.177 -7.777 1.00 88.12 93 TRP A C 1
ATOM 749 O O . TRP A 1 93 ? 4.158 2.438 -6.984 1.00 88.12 93 TRP A O 1
ATOM 759 N N . TYR A 1 94 ? 4.129 4.264 -8.280 1.00 87.62 94 TYR A N 1
ATOM 760 C CA . TYR A 1 94 ? 2.755 4.635 -7.920 1.00 87.62 94 TYR A CA 1
ATOM 761 C C . TYR A 1 94 ? 1.740 3.588 -8.369 1.00 87.62 94 TYR A C 1
ATOM 763 O O . TYR A 1 94 ? 0.801 3.306 -7.631 1.00 87.62 94 TYR A O 1
ATOM 771 N N . ARG A 1 95 ? 1.918 2.989 -9.551 1.00 90.81 95 ARG A N 1
ATOM 772 C CA . ARG A 1 95 ? 1.031 1.926 -10.036 1.00 90.81 95 ARG A CA 1
ATOM 773 C C . ARG A 1 95 ? 1.083 0.704 -9.117 1.00 90.81 95 ARG A C 1
ATOM 775 O O . ARG A 1 95 ? 0.031 0.228 -8.705 1.00 90.81 95 ARG A O 1
ATOM 782 N N . ALA A 1 96 ? 2.286 0.268 -8.744 1.00 93.06 96 ALA A N 1
ATOM 783 C CA . ALA A 1 96 ? 2.498 -0.857 -7.839 1.00 93.06 96 ALA A CA 1
ATOM 784 C C . ALA A 1 96 ? 1.985 -0.570 -6.421 1.00 93.06 96 ALA A C 1
ATOM 786 O O . ALA A 1 96 ? 1.122 -1.278 -5.909 1.00 93.06 96 ALA A O 1
ATOM 787 N N . HIS A 1 97 ? 2.447 0.524 -5.813 1.00 91.50 97 HIS A N 1
ATOM 788 C CA . HIS A 1 97 ? 2.098 0.899 -4.446 1.00 91.50 97 HIS A CA 1
ATOM 789 C C . HIS A 1 97 ? 0.599 1.173 -4.279 1.00 91.50 97 HIS A C 1
ATOM 791 O O . HIS A 1 97 ? -0.034 0.600 -3.394 1.00 91.50 97 HIS A O 1
ATOM 797 N N . ASN A 1 98 ? 0.013 2.016 -5.138 1.00 93.31 98 ASN A N 1
ATOM 798 C CA . ASN A 1 98 ? -1.410 2.343 -5.044 1.00 93.31 98 ASN A CA 1
ATOM 799 C C . ASN A 1 98 ? -2.274 1.128 -5.398 1.00 93.31 98 ASN A C 1
ATOM 801 O O . ASN A 1 98 ? -3.325 0.949 -4.790 1.00 93.31 98 ASN A O 1
ATOM 805 N N . GLY A 1 99 ? -1.820 0.279 -6.329 1.00 94.12 99 GLY A N 1
ATOM 806 C CA . GLY A 1 99 ? -2.464 -0.997 -6.631 1.00 94.12 99 GLY A CA 1
ATOM 807 C C . GLY A 1 99 ? -2.576 -1.880 -5.388 1.00 94.12 99 GLY A C 1
ATOM 808 O O . GLY A 1 99 ? -3.678 -2.304 -5.049 1.00 94.12 99 GLY A O 1
ATOM 809 N N . SER A 1 100 ? -1.475 -2.085 -4.654 1.00 95.38 100 SER A N 1
ATOM 810 C CA . SER A 1 100 ? -1.481 -2.851 -3.398 1.00 95.38 100 SER A CA 1
ATOM 811 C C . SER A 1 100 ? -2.380 -2.225 -2.324 1.00 95.38 100 SER A C 1
ATOM 813 O O . SER A 1 100 ? -3.074 -2.954 -1.620 1.00 95.38 100 SER A O 1
ATOM 815 N N . VAL A 1 101 ? -2.417 -0.889 -2.205 1.00 94.50 101 VAL A N 1
ATOM 816 C CA . VAL A 1 101 ? -3.319 -0.194 -1.262 1.00 94.50 101 VAL A CA 1
ATOM 817 C C . VAL A 1 101 ? -4.786 -0.449 -1.606 1.00 94.50 101 VAL A C 1
ATOM 819 O O . VAL A 1 101 ? -5.573 -0.772 -0.720 1.00 94.50 101 VAL A O 1
ATOM 822 N N . VAL A 1 102 ? -5.162 -0.315 -2.881 1.00 94.44 102 VAL A N 1
ATOM 823 C CA . VAL A 1 102 ? -6.542 -0.542 -3.336 1.00 94.44 102 VAL A CA 1
ATOM 824 C C . VAL A 1 102 ? -6.931 -2.007 -3.162 1.00 94.44 102 VAL A C 1
ATOM 826 O O . VAL A 1 102 ? -8.003 -2.286 -2.631 1.00 94.44 102 VAL A O 1
ATOM 829 N N . ALA A 1 103 ? -6.055 -2.939 -3.543 1.00 95.69 103 ALA A N 1
ATOM 830 C CA . ALA A 1 103 ? -6.304 -4.364 -3.369 1.00 95.69 103 ALA A CA 1
ATOM 831 C C . ALA A 1 103 ? -6.519 -4.723 -1.890 1.00 95.69 103 ALA A C 1
ATOM 833 O O . ALA A 1 103 ? -7.506 -5.377 -1.562 1.00 95.69 103 ALA A O 1
ATOM 834 N N . ALA A 1 104 ? -5.667 -4.218 -0.992 1.00 96.19 104 ALA A N 1
ATOM 835 C CA . ALA A 1 104 ? -5.823 -4.422 0.446 1.00 96.19 104 ALA A CA 1
ATOM 836 C C . ALA A 1 104 ? -7.095 -3.775 1.008 1.00 96.19 104 ALA A C 1
ATOM 838 O O . ALA A 1 104 ? -7.746 -4.352 1.874 1.00 96.19 104 ALA A O 1
ATOM 839 N N . TYR A 1 105 ? -7.474 -2.586 0.529 1.00 94.75 105 TYR A N 1
ATOM 840 C CA . TYR A 1 105 ? -8.721 -1.949 0.952 1.00 94.75 105 TYR A CA 1
ATOM 841 C C . TYR A 1 105 ? -9.936 -2.815 0.609 1.00 94.75 105 TYR A C 1
ATOM 843 O O . TYR A 1 105 ? -10.803 -3.006 1.458 1.00 94.75 105 TYR A O 1
ATOM 851 N N . LEU A 1 106 ? -9.985 -3.352 -0.613 1.00 95.62 106 LEU A N 1
ATOM 852 C CA . LEU A 1 106 ? -11.081 -4.212 -1.058 1.00 95.62 106 LEU A CA 1
ATOM 853 C C . LEU A 1 106 ? -11.123 -5.535 -0.280 1.00 95.62 106 LEU A C 1
ATOM 855 O O . LEU A 1 106 ? -12.202 -5.966 0.119 1.00 95.62 106 LEU A O 1
ATOM 859 N N . GLU A 1 107 ? -9.960 -6.140 -0.028 1.00 97.38 107 GLU A N 1
ATOM 860 C CA . GLU A 1 107 ? -9.817 -7.388 0.736 1.00 97.38 107 GLU A CA 1
ATOM 861 C C . GLU A 1 107 ? -10.206 -7.220 2.215 1.00 97.38 107 GLU A C 1
ATOM 863 O O . GLU A 1 107 ? -10.820 -8.104 2.807 1.00 97.38 107 GLU A O 1
ATOM 868 N N . HIS A 1 108 ? -9.913 -6.059 2.807 1.00 96.75 108 HIS A N 1
ATOM 869 C CA . HIS A 1 108 ? -10.111 -5.784 4.233 1.00 96.75 108 HIS A CA 1
ATOM 870 C C . HIS A 1 108 ? -11.168 -4.706 4.503 1.00 96.75 108 HIS A C 1
ATOM 872 O O . HIS A 1 108 ? -11.085 -3.963 5.486 1.00 96.75 108 HIS A O 1
ATOM 878 N N . ARG A 1 109 ? -12.193 -4.622 3.647 1.00 95.62 109 ARG A N 1
ATOM 879 C CA . ARG A 1 109 ? -13.263 -3.614 3.751 1.00 95.62 109 ARG A CA 1
ATOM 880 C C . ARG A 1 109 ? -13.988 -3.643 5.102 1.00 95.62 109 ARG A C 1
ATOM 882 O O . ARG A 1 109 ? -14.364 -2.597 5.619 1.00 95.62 109 ARG A O 1
ATOM 889 N N . ASP A 1 110 ? -14.145 -4.827 5.691 1.00 97.25 110 ASP A N 1
ATOM 890 C CA . ASP A 1 110 ? -14.865 -4.993 6.956 1.00 97.25 110 ASP A CA 1
ATOM 891 C C . ASP A 1 110 ? -14.042 -4.420 8.120 1.00 97.25 110 ASP A C 1
ATOM 893 O O . ASP A 1 110 ? -14.580 -3.746 8.997 1.00 97.25 110 ASP A O 1
ATOM 897 N N . GLN A 1 111 ? -12.713 -4.582 8.076 1.00 96.81 111 GLN A N 1
ATOM 898 C CA . GLN A 1 111 ? -11.800 -3.940 9.027 1.00 96.81 111 GLN A CA 1
ATOM 899 C C . GLN A 1 111 ? -11.822 -2.419 8.864 1.00 96.81 111 GLN A C 1
ATOM 901 O O . GLN A 1 111 ? -11.851 -1.709 9.862 1.00 96.81 111 GLN A O 1
ATOM 906 N N . ALA A 1 112 ? -11.876 -1.917 7.625 1.00 95.38 112 ALA A N 1
ATOM 907 C CA . ALA A 1 112 ? -12.036 -0.486 7.368 1.00 95.38 112 ALA A CA 1
ATOM 908 C C . ALA A 1 112 ? -13.358 0.058 7.939 1.00 95.38 112 ALA A C 1
ATOM 910 O O . ALA A 1 112 ? -13.392 1.160 8.481 1.00 95.38 112 ALA A O 1
ATOM 911 N N . GLY A 1 113 ? -14.444 -0.714 7.840 1.00 95.94 113 GLY A N 1
ATOM 912 C CA . GLY A 1 113 ? -15.743 -0.363 8.418 1.00 95.94 113 GLY A CA 1
ATOM 913 C C . GLY A 1 113 ? -15.729 -0.321 9.948 1.00 95.94 113 GLY A C 1
ATOM 914 O O . GLY A 1 113 ? -16.385 0.537 10.542 1.00 95.94 113 GLY A O 1
ATOM 915 N N . ALA A 1 114 ? -14.947 -1.201 10.576 1.00 96.06 114 ALA A N 1
ATOM 916 C CA . ALA A 1 114 ? -14.814 -1.304 12.028 1.00 96.06 114 ALA A CA 1
ATOM 917 C C . ALA A 1 114 ? -13.950 -0.199 12.667 1.00 96.06 114 ALA A C 1
ATOM 919 O O . ALA A 1 114 ? -14.001 -0.018 13.884 1.00 96.06 114 ALA A O 1
ATOM 920 N N . GLU A 1 115 ? -13.175 0.552 11.880 1.00 95.94 115 GLU A N 1
ATOM 921 C CA . GLU A 1 115 ? -12.396 1.687 12.382 1.00 95.94 115 GLU A CA 1
ATOM 922 C C . GLU A 1 115 ? -13.295 2.801 12.940 1.00 95.94 115 GLU A C 1
ATOM 924 O O . GLU A 1 115 ? -14.440 2.992 12.518 1.00 95.94 115 GLU A O 1
ATOM 929 N N . ASN A 1 116 ? -12.763 3.579 13.886 1.00 92.88 116 ASN A N 1
ATOM 930 C CA . ASN A 1 116 ? -13.492 4.714 14.453 1.00 92.88 116 ASN A CA 1
ATOM 931 C C . ASN A 1 116 ? -13.739 5.814 13.402 1.00 92.88 116 ASN A C 1
ATOM 933 O O . ASN A 1 116 ? -13.073 5.884 12.371 1.00 92.88 116 ASN A O 1
ATOM 937 N N . GLU A 1 117 ? -14.695 6.705 13.668 1.00 95.06 117 GLU A N 1
ATOM 938 C CA . GLU A 1 117 ? -15.122 7.722 12.700 1.00 95.06 117 GLU A CA 1
ATOM 939 C C . GLU A 1 117 ? -13.986 8.642 12.231 1.00 95.06 117 GLU A C 1
ATOM 941 O O . GLU A 1 117 ? -13.845 8.879 11.029 1.00 95.06 117 GLU A O 1
ATOM 946 N N . ALA A 1 118 ? -13.142 9.108 13.155 1.00 91.75 118 ALA A N 1
ATOM 947 C CA . ALA A 1 118 ? -12.006 9.963 12.826 1.00 91.75 118 ALA A CA 1
ATOM 948 C C . ALA A 1 118 ? -10.991 9.237 11.927 1.00 91.75 118 ALA A C 1
ATOM 950 O O . ALA A 1 118 ? -10.455 9.828 10.985 1.00 91.75 118 ALA A O 1
ATOM 951 N N . GLU A 1 119 ? -10.749 7.950 12.181 1.00 93.25 119 GLU A N 1
ATOM 952 C CA . GLU A 1 119 ? -9.851 7.141 11.366 1.00 93.25 119 GLU A CA 1
ATOM 953 C C . GLU A 1 119 ? -10.452 6.851 9.991 1.00 93.25 119 GLU A C 1
ATOM 955 O O . GLU A 1 119 ? -9.770 7.056 8.991 1.00 93.25 119 GLU A O 1
ATOM 960 N N . ARG A 1 120 ? -11.740 6.501 9.905 1.00 94.81 120 ARG A N 1
ATOM 961 C CA . ARG A 1 120 ? -12.432 6.325 8.618 1.00 94.81 120 ARG A CA 1
ATOM 962 C C . ARG A 1 120 ? -12.410 7.599 7.778 1.00 94.81 120 ARG A C 1
ATOM 964 O O . ARG A 1 120 ? -12.152 7.534 6.577 1.00 94.81 120 ARG A O 1
ATOM 971 N N . PHE A 1 121 ? -12.622 8.763 8.393 1.00 92.38 121 PHE A N 1
ATOM 972 C CA . PHE A 1 121 ? -12.496 10.048 7.703 1.00 92.38 121 PHE A CA 1
ATOM 973 C C . PHE A 1 121 ? -11.084 10.241 7.139 1.00 92.38 121 PHE A C 1
ATOM 975 O O . PHE A 1 121 ? -10.914 10.536 5.953 1.00 92.38 121 PHE A O 1
ATOM 982 N N . PHE A 1 122 ? -10.060 10.024 7.966 1.00 90.38 122 PHE A N 1
ATOM 983 C CA . PHE A 1 122 ? -8.670 10.135 7.537 1.00 90.38 122 PHE A CA 1
ATOM 984 C C . PHE A 1 122 ? -8.337 9.149 6.406 1.00 90.38 122 PHE A C 1
ATOM 986 O O . PHE A 1 122 ? -7.738 9.540 5.402 1.00 90.38 122 PHE A O 1
ATOM 993 N N . MET A 1 123 ? -8.768 7.893 6.530 1.00 91.06 123 MET A N 1
ATOM 994 C CA . MET A 1 123 ? -8.608 6.858 5.511 1.00 91.06 123 MET A CA 1
ATOM 995 C C . MET A 1 123 ? -9.250 7.270 4.190 1.00 91.06 123 MET A C 1
ATOM 997 O O . MET A 1 123 ? -8.587 7.193 3.160 1.00 91.06 123 MET A O 1
ATOM 1001 N N . ASN A 1 124 ? -10.483 7.780 4.202 1.00 91.44 124 ASN A N 1
ATOM 1002 C CA . ASN A 1 124 ? -11.162 8.249 2.992 1.00 91.44 124 ASN A CA 1
ATOM 1003 C C . ASN A 1 124 ? -10.374 9.365 2.296 1.00 91.44 124 ASN A C 1
ATOM 1005 O O . ASN A 1 124 ? -10.180 9.330 1.082 1.00 91.44 124 ASN A O 1
ATOM 1009 N N . VAL A 1 125 ? -9.833 10.321 3.056 1.00 90.88 125 VAL A N 1
ATOM 1010 C CA . VAL A 1 125 ? -8.983 11.386 2.503 1.00 90.88 125 VAL A CA 1
ATOM 1011 C C . VAL A 1 125 ? -7.692 10.826 1.889 1.00 90.88 125 VAL A C 1
ATOM 1013 O O . VAL A 1 125 ? -7.241 11.304 0.841 1.00 90.88 125 VAL A O 1
ATOM 1016 N N . VAL A 1 126 ? -7.076 9.824 2.520 1.00 88.62 126 VAL A N 1
ATOM 1017 C CA . VAL A 1 126 ? -5.888 9.146 1.980 1.00 88.62 126 VAL A CA 1
ATOM 1018 C C . VAL A 1 126 ? -6.236 8.381 0.702 1.00 88.62 126 VAL A C 1
ATOM 1020 O O . VAL A 1 126 ? -5.552 8.555 -0.306 1.00 88.62 126 VAL A O 1
ATOM 1023 N N . LEU A 1 127 ? -7.316 7.599 0.708 1.00 89.88 127 LEU A N 1
ATOM 1024 C CA . LEU A 1 127 ? -7.775 6.805 -0.434 1.00 89.88 127 LEU A CA 1
ATOM 1025 C C . LEU A 1 127 ? -8.123 7.687 -1.633 1.00 89.88 127 LEU A C 1
ATOM 1027 O O . LEU A 1 127 ? -7.683 7.393 -2.741 1.00 89.88 127 LEU A O 1
ATOM 1031 N N . CYS A 1 128 ? -8.798 8.820 -1.424 1.00 90.62 128 CYS A N 1
ATOM 1032 C CA . CYS A 1 128 ? -9.047 9.792 -2.488 1.00 90.62 128 CYS A CA 1
ATOM 1033 C C . CYS A 1 128 ? -7.744 10.267 -3.148 1.00 90.62 128 CYS A C 1
ATOM 1035 O O . CYS A 1 128 ? -7.669 10.351 -4.372 1.00 90.62 128 CYS A O 1
ATOM 1037 N N . ARG A 1 129 ? -6.680 10.525 -2.372 1.00 88.06 129 ARG A N 1
ATOM 1038 C CA . ARG A 1 129 ? -5.373 10.897 -2.944 1.00 88.06 129 ARG A CA 1
ATOM 1039 C C . ARG A 1 129 ? -4.695 9.742 -3.675 1.00 88.06 129 ARG A C 1
ATOM 1041 O O . ARG A 1 129 ? -4.086 9.963 -4.724 1.00 88.06 129 ARG A O 1
ATOM 1048 N N . VAL A 1 130 ? -4.784 8.527 -3.142 1.00 87.56 130 VAL A N 1
ATOM 1049 C CA . VAL A 1 130 ? -4.249 7.314 -3.781 1.00 87.56 130 VAL A CA 1
ATOM 1050 C C . VAL A 1 130 ? -4.922 7.098 -5.136 1.00 87.56 130 VAL A C 1
ATOM 1052 O O . VAL A 1 130 ? -4.233 6.986 -6.147 1.00 87.56 130 VAL A O 1
ATOM 1055 N N . LEU A 1 131 ? -6.253 7.136 -5.185 1.00 87.19 131 LEU A N 1
ATOM 1056 C CA . LEU A 1 131 ? -7.025 6.957 -6.415 1.00 87.19 131 LEU A CA 1
ATOM 1057 C C . LEU A 1 131 ? -6.793 8.096 -7.408 1.00 87.19 131 LEU A C 1
ATOM 1059 O O . LEU A 1 131 ? -6.556 7.838 -8.584 1.00 87.19 131 LEU A O 1
ATOM 1063 N N . TYR A 1 132 ? -6.775 9.346 -6.943 1.00 86.06 132 TYR A N 1
ATOM 1064 C CA . TYR A 1 132 ? -6.506 10.496 -7.804 1.00 86.06 132 TYR A CA 1
ATOM 1065 C C . TYR A 1 132 ? -5.108 10.430 -8.431 1.00 86.06 132 TYR A C 1
ATOM 1067 O O . TYR A 1 132 ? -4.954 10.574 -9.643 1.00 86.06 132 TYR A O 1
ATOM 1075 N N . SER A 1 133 ? -4.076 10.157 -7.627 1.00 83.06 133 SER A N 1
ATOM 1076 C CA . SER A 1 133 ? -2.710 10.004 -8.144 1.00 83.06 133 SER A CA 1
ATOM 1077 C C . SER A 1 133 ? -2.579 8.796 -9.073 1.00 83.06 133 SER A C 1
ATOM 1079 O O . SER A 1 133 ? -1.901 8.893 -10.095 1.00 83.06 133 SER A O 1
ATOM 1081 N N . HIS A 1 134 ? -3.273 7.692 -8.781 1.00 81.56 134 HIS A N 1
ATOM 1082 C CA . HIS A 1 134 ? -3.321 6.528 -9.662 1.00 81.56 134 HIS A CA 1
ATOM 1083 C C . HIS A 1 134 ? -3.963 6.873 -11.014 1.00 81.56 134 HIS A C 1
ATOM 1085 O O . HIS A 1 134 ? -3.380 6.580 -12.056 1.00 81.56 134 HIS A O 1
ATOM 1091 N N . ALA A 1 135 ? -5.103 7.569 -11.012 1.00 84.31 135 ALA A N 1
ATOM 1092 C CA . ALA A 1 135 ? -5.791 8.003 -12.224 1.00 84.31 135 ALA A CA 1
ATOM 1093 C C . ALA A 1 135 ? -4.928 8.946 -13.078 1.00 84.31 135 ALA A C 1
ATOM 1095 O O . ALA A 1 135 ? -4.861 8.777 -14.292 1.00 84.31 135 ALA A O 1
ATOM 1096 N N . LEU A 1 136 ? -4.204 9.892 -12.466 1.00 82.06 136 LEU A N 1
ATOM 1097 C CA . LEU A 1 136 ? -3.280 10.774 -13.193 1.00 82.06 136 LEU A CA 1
ATOM 1098 C C . LEU A 1 136 ? -2.142 10.008 -13.878 1.00 82.06 136 LEU A C 1
ATOM 1100 O O . LEU A 1 136 ? -1.703 10.377 -14.969 1.00 82.06 136 LEU A O 1
ATOM 1104 N N . VAL A 1 137 ? -1.648 8.954 -13.232 1.00 75.38 137 VAL A N 1
ATOM 1105 C CA . VAL A 1 137 ? -0.586 8.108 -13.777 1.00 75.38 137 VAL A CA 1
ATOM 1106 C C . VAL A 1 137 ? -1.118 7.217 -14.904 1.00 75.38 137 VAL A C 1
ATOM 1108 O O . VAL A 1 137 ? -0.465 7.123 -15.943 1.00 75.38 137 VAL A O 1
ATOM 1111 N N . ALA A 1 138 ? -2.303 6.626 -14.727 1.00 72.81 138 ALA A N 1
ATOM 1112 C CA . ALA A 1 138 ? -2.950 5.755 -15.706 1.00 72.81 138 ALA A CA 1
ATOM 1113 C C . ALA A 1 138 ? -3.442 6.518 -16.950 1.00 72.81 138 ALA A C 1
ATOM 1115 O O . ALA A 1 138 ? -3.186 6.099 -18.073 1.00 72.81 138 ALA A O 1
ATOM 1116 N N . ALA A 1 139 ? -4.063 7.692 -16.790 1.00 66.19 139 ALA A N 1
ATOM 1117 C CA . ALA A 1 139 ? -4.582 8.490 -17.909 1.00 66.19 139 ALA A CA 1
ATOM 1118 C C . ALA A 1 139 ? -3.485 8.970 -18.877 1.00 66.19 139 ALA A C 1
ATOM 1120 O O . ALA A 1 139 ? -3.753 9.276 -20.040 1.00 66.19 139 ALA A O 1
ATOM 1121 N N . ARG A 1 140 ? -2.226 9.028 -18.423 1.00 57.75 140 ARG A N 1
ATOM 1122 C CA . ARG A 1 140 ? -1.090 9.337 -19.295 1.00 57.75 140 ARG A CA 1
ATOM 1123 C C . ARG A 1 140 ? -0.764 8.202 -20.273 1.00 57.75 140 ARG A C 1
ATOM 1125 O O . ARG A 1 140 ? -0.135 8.478 -21.288 1.00 57.75 140 ARG A O 1
ATOM 1132 N N . GLU A 1 141 ? -1.198 6.974 -19.996 1.00 52.88 141 GLU A N 1
ATOM 1133 C CA . GLU A 1 141 ? -1.084 5.831 -20.913 1.00 52.88 141 GLU A CA 1
ATOM 1134 C C . GLU A 1 141 ? -2.139 5.918 -22.015 1.00 52.88 141 GLU A C 1
ATOM 1136 O O . GLU A 1 141 ? -1.803 5.776 -23.184 1.00 52.88 141 GLU A O 1
ATOM 1141 N N . SER A 1 142 ? -3.370 6.307 -21.672 1.00 47.19 142 SER A N 1
ATOM 1142 C CA . SER A 1 142 ? -4.464 6.484 -22.640 1.00 47.19 142 SER A CA 1
ATOM 1143 C C . SER A 1 142 ? -4.258 7.660 -23.605 1.00 47.19 142 SER A C 1
ATOM 1145 O O . SER A 1 142 ? -4.886 7.717 -24.655 1.00 47.19 142 SER A O 1
ATOM 1147 N N . ARG A 1 143 ? -3.397 8.628 -23.261 1.00 45.50 143 ARG A N 1
ATOM 1148 C CA . ARG A 1 143 ? -3.165 9.847 -24.060 1.00 45.50 143 ARG A CA 1
ATOM 1149 C C . ARG A 1 143 ? -2.011 9.730 -25.066 1.00 45.50 143 ARG A C 1
ATOM 1151 O O . ARG A 1 143 ? -1.675 10.718 -25.716 1.00 45.50 143 ARG A O 1
ATOM 1158 N N . LEU A 1 144 ? -1.386 8.559 -25.199 1.00 44.84 144 LEU A N 1
ATOM 1159 C CA . LEU A 1 144 ? -0.386 8.310 -26.246 1.00 44.84 144 LEU A CA 1
ATOM 1160 C C . LEU A 1 144 ? -0.980 7.724 -27.539 1.00 44.84 144 LEU A C 1
ATOM 1162 O O . LEU A 1 144 ? -0.256 7.656 -28.526 1.00 44.84 144 LEU A O 1
ATOM 1166 N N . ASP A 1 145 ? -2.294 7.472 -27.580 1.00 45.50 145 ASP A N 1
ATOM 1167 C CA . ASP A 1 145 ? -3.022 7.084 -28.802 1.00 45.50 145 ASP A CA 1
ATOM 1168 C C . ASP A 1 145 ? -3.653 8.277 -29.554 1.00 45.50 145 ASP A C 1
ATOM 1170 O O . ASP A 1 145 ? -4.361 8.105 -30.543 1.00 45.50 145 ASP A O 1
ATOM 1174 N N . GLY A 1 146 ? -3.377 9.520 -29.143 1.00 47.06 146 GLY A N 1
ATOM 1175 C CA . GLY A 1 146 ? -3.819 10.696 -29.893 1.00 47.06 146 GLY A CA 1
ATOM 1176 C C . GLY A 1 146 ? -3.666 12.011 -29.134 1.00 47.06 146 GLY A C 1
ATOM 1177 O O . GLY A 1 146 ? -4.260 12.215 -28.081 1.00 47.06 146 GLY A O 1
ATOM 1178 N N . TYR A 1 147 ? -2.911 12.936 -29.727 1.00 38.69 147 TYR A N 1
ATOM 1179 C CA . TYR A 1 147 ? -2.748 14.342 -29.339 1.00 38.69 147 TYR A CA 1
ATOM 1180 C C . TYR A 1 147 ? -1.942 14.656 -28.064 1.00 38.69 147 TYR A C 1
ATOM 1182 O O . TYR A 1 147 ? -2.430 14.754 -26.932 1.00 38.69 147 TYR A O 1
ATOM 1190 N N . ALA A 1 148 ? -0.673 14.990 -28.316 1.00 37.66 148 ALA A N 1
ATOM 1191 C CA . ALA A 1 148 ? 0.217 15.670 -27.392 1.00 37.66 148 ALA A CA 1
ATOM 1192 C C . ALA A 1 148 ? -0.303 17.079 -27.045 1.00 37.66 148 ALA A C 1
ATOM 1194 O O . ALA A 1 148 ? -0.316 17.992 -27.869 1.00 37.66 148 ALA A O 1
ATOM 1195 N N . HIS A 1 149 ? -0.646 17.282 -25.777 1.00 37.00 149 HIS A N 1
ATOM 1196 C CA . HIS A 1 149 ? -0.516 18.579 -25.119 1.00 37.00 149 HIS A CA 1
ATOM 1197 C C . HIS A 1 149 ? 0.319 18.370 -23.863 1.00 37.00 149 HIS A C 1
ATOM 1199 O O . HIS A 1 149 ? 0.015 17.502 -23.049 1.00 37.00 149 HIS A O 1
ATOM 1205 N N . SER A 1 150 ? 1.406 19.130 -23.747 1.00 43.28 150 SER A N 1
ATOM 1206 C CA . SER A 1 150 ? 2.342 19.100 -22.624 1.00 43.28 150 SER A CA 1
ATOM 1207 C C . SER A 1 150 ? 1.841 20.007 -21.497 1.00 43.28 150 SER A C 1
ATOM 1209 O O . SER A 1 150 ? 1.874 21.223 -21.674 1.00 43.28 150 SER A O 1
ATOM 1211 N N . PRO A 1 151 ? 1.506 19.485 -20.302 1.00 39.72 151 PRO A N 1
ATOM 1212 C CA . PRO A 1 151 ? 1.396 20.291 -19.100 1.00 39.72 151 PRO A CA 1
ATOM 1213 C C . PRO A 1 151 ? 2.643 20.036 -18.241 1.00 39.72 151 PRO A C 1
ATOM 1215 O O . PRO A 1 151 ? 2.637 19.257 -17.286 1.00 39.72 151 PRO A O 1
ATOM 1218 N N . ARG A 1 152 ? 3.759 20.681 -18.595 1.00 40.56 152 ARG A N 1
ATOM 1219 C CA . ARG A 1 152 ? 4.923 20.811 -17.707 1.00 40.56 152 ARG A CA 1
ATOM 1220 C C . ARG A 1 152 ? 4.575 21.835 -16.620 1.00 40.56 152 ARG A C 1
ATOM 1222 O O . ARG A 1 152 ? 4.811 23.009 -16.859 1.00 40.56 152 ARG A O 1
ATOM 1229 N N . SER A 1 153 ? 4.045 21.403 -15.465 1.00 33.53 153 SER A N 1
ATOM 1230 C CA . SER A 1 153 ? 4.274 22.074 -14.153 1.00 33.53 153 SER A CA 1
ATOM 1231 C C . SER A 1 153 ? 3.406 21.611 -12.970 1.00 33.53 153 SER A C 1
ATOM 1233 O O . SER A 1 153 ? 3.769 21.916 -11.838 1.00 33.53 153 SER A O 1
ATOM 1235 N N . TRP A 1 154 ? 2.310 20.871 -13.153 1.00 29.50 154 TRP A N 1
ATOM 1236 C CA . TRP A 1 154 ? 1.315 20.733 -12.067 1.00 29.50 154 TRP A CA 1
ATOM 1237 C C . TRP A 1 154 ? 1.553 19.609 -11.045 1.00 29.50 154 TRP A C 1
ATOM 1239 O O . TRP A 1 154 ? 0.950 19.609 -9.979 1.00 29.50 154 TRP A O 1
ATOM 1249 N N . VAL A 1 155 ? 2.437 18.646 -11.320 1.00 39.81 155 VAL A N 1
ATOM 1250 C CA . VAL A 1 155 ? 2.524 17.415 -10.502 1.00 39.81 155 VAL A CA 1
ATOM 1251 C C . VAL A 1 155 ? 3.407 17.565 -9.250 1.00 39.81 155 VAL A C 1
ATOM 1253 O O . VAL A 1 155 ? 3.342 16.727 -8.357 1.00 39.81 155 VAL A O 1
ATOM 1256 N N . THR A 1 156 ? 4.213 18.624 -9.126 1.00 39.28 156 THR A N 1
ATOM 1257 C CA . THR A 1 156 ? 5.324 18.642 -8.153 1.00 39.28 156 THR A CA 1
ATOM 1258 C C . THR A 1 156 ? 5.241 19.677 -7.031 1.00 39.28 156 THR A C 1
ATOM 1260 O O . THR A 1 156 ? 6.116 19.648 -6.168 1.00 39.28 156 THR A O 1
ATOM 1263 N N . ARG A 1 157 ? 4.250 20.583 -7.002 1.00 28.48 157 ARG A N 1
ATOM 1264 C CA . ARG A 1 157 ? 4.287 21.736 -6.075 1.00 28.48 157 ARG A CA 1
ATOM 1265 C C . ARG A 1 157 ? 3.403 21.664 -4.822 1.00 28.48 157 ARG A C 1
ATOM 1267 O O . ARG A 1 157 ? 3.864 22.154 -3.800 1.00 28.48 157 ARG A O 1
ATOM 1274 N N . ASP A 1 158 ? 2.269 20.957 -4.824 1.00 29.92 158 ASP A N 1
ATOM 1275 C CA . ASP A 1 158 ? 1.274 21.111 -3.735 1.00 29.92 158 ASP A CA 1
ATOM 1276 C C . ASP A 1 158 ? 0.983 19.862 -2.879 1.00 29.92 158 ASP A C 1
ATOM 1278 O O . ASP A 1 158 ? 0.051 19.849 -2.079 1.00 29.92 158 ASP A O 1
ATOM 1282 N N . TRP A 1 159 ? 1.796 18.802 -2.951 1.00 39.56 159 TRP A N 1
ATOM 1283 C CA . TRP A 1 159 ? 1.586 17.595 -2.122 1.00 39.56 159 TRP A CA 1
ATOM 1284 C C . TRP A 1 159 ? 2.170 17.690 -0.697 1.00 39.56 159 TRP A C 1
ATOM 1286 O O . TRP A 1 159 ? 2.339 16.672 -0.022 1.00 39.56 159 TRP A O 1
ATOM 1296 N N . ALA A 1 160 ? 2.473 18.903 -0.223 1.00 32.69 160 ALA A N 1
ATOM 1297 C CA . ALA A 1 160 ? 2.875 19.159 1.155 1.00 32.69 160 ALA A CA 1
ATOM 1298 C C . ALA A 1 160 ? 1.631 19.226 2.056 1.00 32.69 160 ALA A C 1
ATOM 1300 O O . ALA A 1 160 ? 0.918 20.223 2.106 1.00 32.69 160 ALA A O 1
ATOM 1301 N N . TRP A 1 161 ? 1.364 18.153 2.793 1.00 36.31 161 TRP A N 1
ATOM 1302 C CA . TRP A 1 161 ? 0.429 18.202 3.915 1.00 36.31 161 TRP A CA 1
ATOM 1303 C C . TRP A 1 161 ? 1.056 18.998 5.076 1.00 36.31 161 TRP A C 1
ATOM 1305 O O . TRP A 1 161 ? 2.194 18.691 5.438 1.00 36.31 161 TRP A O 1
ATOM 1315 N N . PRO A 1 162 ? 0.323 19.899 5.759 1.00 29.72 162 PRO A N 1
ATOM 1316 C CA . PRO A 1 162 ? 0.827 20.660 6.915 1.00 29.72 162 PRO A CA 1
ATOM 1317 C C . PRO A 1 162 ? 1.259 19.829 8.144 1.00 29.72 162 PRO A C 1
ATOM 1319 O O . PRO A 1 162 ? 1.723 20.393 9.126 1.00 29.72 162 PRO A O 1
ATOM 1322 N N . GLY A 1 163 ? 1.145 18.497 8.108 1.00 32.69 163 GLY A N 1
ATOM 1323 C CA . GLY A 1 163 ? 1.658 17.576 9.137 1.00 32.69 163 GLY A CA 1
ATOM 1324 C C . GLY A 1 163 ? 2.565 16.461 8.595 1.00 32.69 163 GLY A C 1
ATOM 1325 O O . GLY A 1 163 ? 3.000 15.589 9.345 1.00 32.69 163 GLY A O 1
ATOM 1326 N N . PHE A 1 164 ? 2.857 16.468 7.291 1.00 36.62 164 PHE A N 1
ATOM 1327 C CA . PHE A 1 164 ? 3.724 15.496 6.626 1.00 36.62 164 PHE A CA 1
ATOM 1328 C C . PHE A 1 164 ? 5.036 16.217 6.319 1.00 36.62 164 PHE A C 1
ATOM 1330 O O . PHE A 1 164 ? 5.126 16.985 5.367 1.00 36.62 164 PHE A O 1
ATOM 1337 N N . SER A 1 165 ? 6.026 16.049 7.201 1.00 29.20 165 SER A N 1
ATOM 1338 C CA . SER A 1 165 ? 7.299 16.778 7.144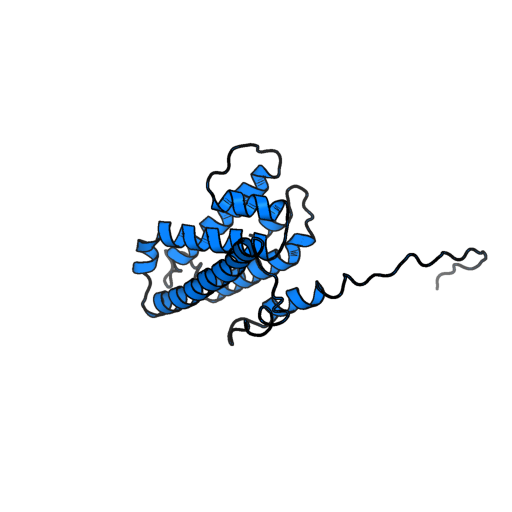 1.00 29.20 165 SER A CA 1
ATOM 1339 C C . SER A 1 165 ? 7.870 16.822 5.718 1.00 29.20 165 SER A C 1
ATOM 1341 O O . SER A 1 165 ? 7.951 15.792 5.043 1.00 29.20 165 SER A O 1
ATOM 1343 N N . TYR A 1 166 ? 8.295 18.020 5.301 1.00 29.41 166 TYR A N 1
ATOM 1344 C CA . TYR A 1 166 ? 8.878 18.441 4.015 1.00 29.41 166 TYR A CA 1
ATOM 1345 C C . TYR A 1 166 ? 9.954 17.516 3.389 1.00 29.41 166 TYR A C 1
ATOM 1347 O O . 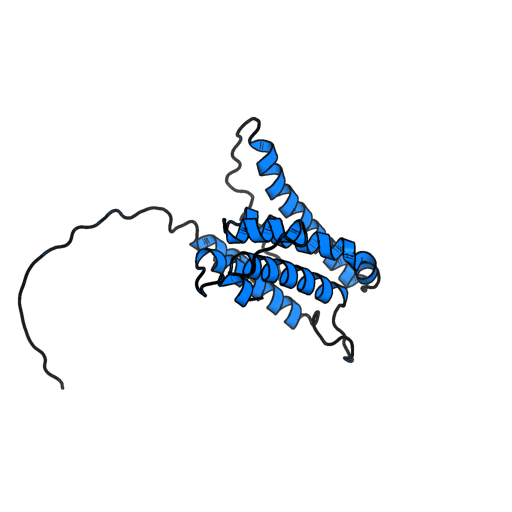TYR A 1 166 ? 10.381 17.724 2.253 1.00 29.41 166 TYR A O 1
ATOM 1355 N N . SER A 1 167 ? 10.372 16.455 4.079 1.00 31.16 167 SER A N 1
ATOM 1356 C CA . SER A 1 167 ? 11.349 15.462 3.619 1.00 31.16 167 SER A CA 1
ATOM 1357 C C . SER A 1 167 ? 10.901 14.643 2.397 1.00 31.16 167 SER A C 1
ATOM 1359 O O . SER A 1 167 ? 11.754 14.162 1.651 1.00 31.16 167 SER A O 1
ATOM 1361 N N . CYS A 1 168 ? 9.591 14.501 2.147 1.00 31.48 168 CYS A N 1
ATOM 1362 C CA . CYS A 1 168 ? 9.090 13.733 0.995 1.00 31.48 168 CYS A CA 1
ATOM 1363 C C . CYS A 1 168 ? 9.294 14.472 -0.348 1.00 31.48 168 CYS A C 1
ATOM 1365 O O . CYS A 1 168 ? 9.602 13.850 -1.362 1.00 31.48 168 CYS A O 1
ATOM 1367 N N . LEU A 1 169 ? 9.216 15.810 -0.350 1.00 27.84 169 LEU A N 1
ATOM 1368 C CA . LEU A 1 169 ? 9.427 16.652 -1.540 1.00 27.84 169 LEU A CA 1
ATOM 1369 C C . LEU A 1 169 ? 10.916 16.891 -1.849 1.00 27.84 169 LEU A C 1
ATOM 1371 O O . LEU A 1 169 ? 11.304 16.965 -3.017 1.00 27.84 169 LEU A O 1
ATOM 1375 N N . ALA A 1 170 ? 11.773 16.949 -0.823 1.00 27.78 170 ALA A N 1
ATOM 1376 C CA . ALA A 1 170 ? 13.211 17.179 -0.993 1.00 27.78 170 ALA A CA 1
ATOM 1377 C C . ALA A 1 170 ? 13.914 16.069 -1.802 1.00 27.78 170 ALA A C 1
ATOM 1379 O O . ALA A 1 170 ? 14.863 16.347 -2.534 1.00 27.78 170 ALA A O 1
ATOM 1380 N N . CYS A 1 171 ? 13.418 14.827 -1.742 1.00 29.77 171 CYS A N 1
ATOM 1381 C CA . CYS A 1 171 ? 13.992 13.707 -2.497 1.00 29.77 171 CYS A CA 1
ATOM 1382 C C . CYS A 1 171 ? 13.733 13.780 -4.013 1.00 29.77 171 CYS A C 1
ATOM 1384 O O . CYS A 1 171 ? 14.477 13.169 -4.778 1.00 29.77 171 CYS A O 1
ATOM 1386 N N . PHE A 1 172 ? 12.722 14.531 -4.467 1.00 28.33 172 PHE A N 1
ATOM 1387 C CA . PHE A 1 172 ? 12.410 14.657 -5.896 1.00 28.33 172 PHE A CA 1
ATOM 1388 C C . PHE A 1 172 ? 13.246 15.752 -6.585 1.00 28.33 172 PHE A C 1
ATOM 1390 O O . PHE A 1 172 ? 13.579 15.633 -7.763 1.00 28.33 172 PHE A O 1
ATOM 1397 N N . ARG A 1 173 ? 13.651 16.800 -5.846 1.00 25.83 173 ARG A N 1
ATOM 1398 C CA . ARG A 1 173 ? 14.349 17.978 -6.400 1.00 25.83 173 ARG A CA 1
ATOM 1399 C C . ARG A 1 173 ? 15.786 17.689 -6.861 1.00 25.83 173 ARG A C 1
ATOM 1401 O O . ARG A 1 173 ? 16.273 18.353 -7.770 1.00 25.83 173 ARG A O 1
ATOM 1408 N N . THR A 1 174 ? 16.457 16.688 -6.288 1.00 30.11 174 THR A N 1
ATOM 1409 C CA . THR A 1 174 ? 17.848 16.340 -6.638 1.00 30.11 174 THR A CA 1
ATOM 1410 C C . THR A 1 174 ? 17.975 15.425 -7.858 1.00 30.11 174 THR A C 1
ATOM 1412 O O . THR A 1 174 ? 19.018 15.422 -8.505 1.00 30.11 174 THR A O 1
ATOM 1415 N N . SER A 1 175 ? 16.920 14.698 -8.243 1.00 31.98 175 SER A N 1
ATOM 1416 C CA . SER A 1 175 ? 16.985 13.760 -9.380 1.00 31.98 175 SER A CA 1
ATOM 1417 C C . SER A 1 175 ? 16.864 14.445 -10.749 1.00 31.98 175 SER A C 1
ATOM 1419 O O . SER A 1 175 ? 17.315 13.900 -11.750 1.00 31.98 175 SER A O 1
ATOM 1421 N N . THR A 1 176 ? 16.304 15.657 -10.819 1.00 31.09 176 THR A N 1
ATOM 1422 C CA . THR A 1 176 ? 16.138 16.396 -12.086 1.00 31.09 176 THR A CA 1
ATOM 1423 C C . THR A 1 176 ? 17.331 17.278 -12.467 1.00 31.09 176 THR A C 1
ATOM 1425 O O . THR A 1 176 ? 17.350 17.807 -13.576 1.00 31.09 176 THR A O 1
ATOM 1428 N N . HIS A 1 177 ? 18.325 17.454 -11.587 1.00 28.62 177 HIS A N 1
ATOM 1429 C CA . HIS A 1 177 ? 19.522 18.256 -11.885 1.00 28.62 177 HIS A CA 1
ATOM 1430 C C . HIS A 1 177 ? 20.743 17.446 -12.331 1.00 28.62 177 HIS A C 1
ATOM 1432 O O . HIS A 1 177 ? 21.630 18.017 -12.950 1.00 28.62 177 HIS A O 1
ATOM 1438 N N . SER A 1 178 ? 20.762 16.124 -12.143 1.00 32.62 178 SER A N 1
ATOM 1439 C CA . SER A 1 178 ? 21.913 15.292 -12.536 1.00 32.62 178 SER A CA 1
ATOM 1440 C C . SER A 1 178 ? 21.867 14.780 -13.988 1.00 32.62 178 SER A C 1
ATOM 1442 O O . SER A 1 178 ? 22.641 13.900 -14.350 1.00 32.62 178 SER A O 1
ATOM 1444 N N . ALA A 1 179 ? 20.961 15.306 -14.821 1.00 31.22 179 ALA A N 1
ATOM 1445 C CA . ALA A 1 179 ? 20.790 14.915 -16.226 1.00 31.22 179 ALA A CA 1
ATOM 1446 C C . ALA A 1 179 ? 21.021 16.089 -17.201 1.00 31.22 179 ALA A C 1
ATOM 1448 O O . ALA A 1 179 ? 20.339 16.211 -18.219 1.00 31.22 179 ALA A O 1
ATOM 1449 N N . ARG A 1 180 ? 21.970 16.980 -16.889 1.00 31.62 180 ARG A N 1
ATOM 1450 C CA . ARG A 1 180 ? 22.635 17.834 -17.887 1.00 31.62 180 ARG A CA 1
ATOM 1451 C C . ARG A 1 180 ? 24.135 17.618 -17.749 1.00 31.62 180 ARG A C 1
ATOM 1453 O O . ARG A 1 180 ? 24.667 17.703 -16.650 1.00 31.62 180 ARG A O 1
ATOM 1460 N N . GLY A 1 181 ? 24.740 17.192 -18.850 1.00 33.28 181 GLY A N 1
ATOM 1461 C CA . GLY A 1 181 ? 26.012 16.493 -18.858 1.00 33.28 181 GLY A CA 1
ATOM 1462 C C . GLY A 1 181 ? 27.240 17.351 -18.594 1.00 33.28 181 GLY A C 1
ATOM 1463 O O . GLY A 1 181 ? 27.235 18.567 -18.761 1.00 33.28 181 GLY A O 1
ATOM 1464 N N . HIS A 1 182 ? 28.316 16.641 -18.283 1.00 30.20 182 HIS A N 1
ATOM 1465 C CA . HIS A 1 182 ? 29.672 17.070 -18.564 1.00 30.20 182 HIS A CA 1
ATOM 1466 C C . HIS A 1 182 ? 30.317 15.992 -19.436 1.00 30.20 182 HIS A C 1
ATOM 1468 O O . HIS A 1 182 ? 30.334 14.817 -19.072 1.00 30.20 182 HIS A O 1
ATOM 1474 N N . GLY A 1 183 ? 30.738 16.403 -20.636 1.00 28.81 183 GLY A N 1
ATOM 1475 C CA . GLY A 1 183 ? 31.559 15.602 -21.539 1.00 28.81 183 GLY A CA 1
ATOM 1476 C C . GLY A 1 183 ? 32.953 15.344 -20.956 1.00 28.81 183 GLY A C 1
ATOM 1477 O O . GLY A 1 183 ? 33.290 15.896 -19.907 1.00 28.81 183 GLY A O 1
ATOM 1478 N N . PRO A 1 184 ? 33.759 14.494 -21.610 1.00 29.88 184 PRO A N 1
ATOM 1479 C CA . PRO A 1 184 ? 35.032 14.052 -21.066 1.00 29.88 184 PRO A CA 1
ATOM 1480 C C . PRO A 1 184 ? 36.043 15.199 -21.124 1.00 29.88 184 PRO A C 1
ATOM 1482 O O . PRO A 1 184 ? 36.426 15.646 -22.203 1.00 29.88 184 PRO A O 1
ATOM 1485 N N . THR A 1 185 ? 36.473 15.683 -19.962 1.00 31.92 185 THR A N 1
ATOM 1486 C CA . THR A 1 185 ? 37.635 16.563 -19.851 1.00 31.92 185 THR A CA 1
ATOM 1487 C C . THR A 1 185 ? 38.903 15.717 -19.858 1.00 31.92 185 THR A C 1
ATOM 1489 O O . THR A 1 185 ? 39.067 14.789 -19.068 1.00 31.92 185 THR A O 1
ATOM 1492 N N . SER A 1 186 ? 39.770 16.050 -20.802 1.00 30.53 186 SER A N 1
ATOM 1493 C CA . SER A 1 186 ? 41.086 15.496 -21.086 1.00 30.53 186 SER A CA 1
ATOM 1494 C C . SER A 1 186 ? 42.007 15.450 -19.859 1.00 30.53 186 SER A C 1
ATOM 1496 O O . SER A 1 186 ? 42.038 16.390 -19.065 1.00 30.53 186 SER A O 1
ATOM 1498 N N . MET A 1 187 ? 42.806 14.383 -19.747 1.00 29.27 187 MET A N 1
ATOM 1499 C CA . MET A 1 187 ? 43.983 14.333 -18.869 1.00 29.27 187 MET A CA 1
ATOM 1500 C C . MET A 1 187 ? 45.044 15.352 -19.312 1.00 29.27 187 MET A C 1
ATOM 1502 O O . MET A 1 187 ? 45.256 15.500 -20.518 1.00 29.27 187 MET A O 1
ATOM 1506 N N . PRO A 1 188 ? 45.819 15.923 -18.377 1.00 30.08 188 PRO A N 1
ATOM 1507 C CA . PRO A 1 188 ? 47.181 16.341 -18.647 1.00 30.08 188 PRO A CA 1
ATOM 1508 C C . PRO A 1 188 ? 48.191 15.360 -18.030 1.00 30.08 188 PRO A C 1
ATOM 1510 O O . PRO A 1 188 ? 48.101 14.976 -16.865 1.00 30.08 188 PRO A O 1
ATOM 1513 N N . SER A 1 189 ? 49.168 14.975 -18.847 1.00 28.14 189 SER A N 1
ATOM 1514 C CA . SER A 1 189 ? 50.446 14.392 -18.446 1.00 28.14 189 SER A CA 1
ATOM 1515 C C . SER A 1 189 ? 51.386 15.473 -17.906 1.00 28.14 189 SER A C 1
ATOM 1517 O O . SER A 1 189 ? 51.478 16.520 -18.543 1.00 28.14 189 SER A O 1
ATOM 1519 N N . SER A 1 190 ? 52.125 15.179 -16.832 1.00 27.28 190 SER A N 1
ATOM 1520 C CA . SER A 1 190 ? 53.602 15.249 -16.748 1.00 27.28 190 SER A CA 1
ATOM 1521 C C . SER A 1 190 ? 54.071 15.380 -15.293 1.00 27.28 190 SER A C 1
ATOM 1523 O O . SER A 1 190 ? 53.726 16.343 -14.617 1.00 27.28 190 SER A O 1
ATOM 1525 N N . ASP A 1 191 ? 54.856 14.391 -14.871 1.00 26.92 191 ASP A N 1
ATOM 1526 C CA . ASP A 1 191 ? 56.145 14.482 -14.179 1.00 26.92 191 ASP A CA 1
ATOM 1527 C C . ASP A 1 191 ? 56.396 15.400 -12.965 1.00 26.92 191 ASP A C 1
ATOM 1529 O O . ASP A 1 191 ? 56.213 16.612 -12.979 1.00 26.92 191 ASP A O 1
ATOM 1533 N N . SER A 1 192 ? 57.086 14.751 -12.016 1.00 27.14 192 SER A N 1
ATOM 1534 C CA . SER A 1 192 ? 58.192 15.260 -11.194 1.00 27.14 192 SER A CA 1
ATOM 1535 C C . SER A 1 192 ? 57.885 15.845 -9.807 1.00 27.14 192 SER A C 1
ATOM 1537 O O . SER A 1 192 ? 57.660 17.036 -9.636 1.00 27.14 192 SER A O 1
ATOM 1539 N N . ALA A 1 193 ? 58.101 14.958 -8.830 1.00 25.81 193 ALA A N 1
ATOM 1540 C CA . ALA A 1 193 ? 59.069 15.105 -7.736 1.00 25.81 193 ALA A CA 1
ATOM 1541 C C . ALA A 1 193 ? 58.664 15.782 -6.407 1.00 25.81 193 ALA A C 1
ATOM 1543 O O . ALA A 1 193 ? 58.251 16.932 -6.327 1.00 25.81 193 ALA A O 1
ATOM 1544 N N . ASP A 1 194 ? 58.961 14.991 -5.371 1.00 27.27 194 ASP A N 1
ATOM 1545 C CA . ASP A 1 194 ? 59.575 15.340 -4.091 1.00 27.27 194 ASP A CA 1
ATOM 1546 C C . ASP A 1 194 ? 58.760 15.428 -2.791 1.00 27.27 194 ASP A C 1
ATOM 1548 O O . ASP A 1 194 ? 57.967 16.325 -2.521 1.00 27.27 194 ASP A O 1
ATOM 1552 N N . SER A 1 195 ? 59.208 14.528 -1.907 1.00 27.62 195 SER A N 1
ATOM 1553 C CA . SER A 1 195 ? 59.417 14.669 -0.465 1.00 27.62 195 SER A CA 1
ATOM 1554 C C . SER A 1 195 ? 58.279 14.262 0.476 1.00 27.62 195 SER A C 1
ATOM 1556 O O . SER A 1 195 ? 57.388 15.013 0.856 1.00 27.62 195 SER A O 1
ATOM 1558 N N . TRP A 1 196 ? 58.409 13.012 0.919 1.00 23.69 196 TRP A N 1
ATOM 1559 C CA . TRP A 1 196 ? 58.013 12.537 2.237 1.00 23.69 196 TRP A CA 1
ATOM 1560 C C . TRP A 1 196 ? 58.940 13.113 3.316 1.00 23.69 196 TRP A C 1
ATOM 1562 O O . TRP A 1 196 ? 60.143 12.887 3.227 1.00 23.69 196 TRP A O 1
ATOM 1572 N N . THR A 1 197 ? 58.387 13.696 4.381 1.00 28.55 197 THR A N 1
ATOM 1573 C CA . THR A 1 197 ? 58.902 13.551 5.758 1.00 28.55 197 THR A CA 1
ATOM 1574 C C . THR A 1 197 ? 57.800 13.821 6.787 1.00 28.55 197 THR A C 1
ATOM 1576 O O . THR A 1 197 ? 57.028 14.768 6.675 1.00 28.55 197 THR A O 1
ATOM 1579 N N . MET A 1 198 ? 57.740 12.936 7.787 1.00 27.22 198 MET A N 1
ATOM 1580 C CA . MET A 1 198 ? 56.983 13.073 9.032 1.00 27.22 198 MET A CA 1
ATOM 1581 C C . MET A 1 198 ? 57.597 14.141 9.947 1.00 27.22 198 MET A C 1
ATOM 1583 O O . MET A 1 198 ? 58.821 14.277 9.998 1.00 27.22 198 MET A O 1
ATOM 1587 N N . GLY A 1 199 ? 56.737 14.782 10.738 1.00 29.36 199 GLY A N 1
ATOM 1588 C CA . GLY A 1 199 ? 57.051 15.585 11.920 1.00 29.36 199 GLY A CA 1
ATOM 1589 C C . GLY A 1 199 ? 55.766 15.965 12.634 1.00 29.36 199 GLY A C 1
ATOM 1590 O O . GLY A 1 199 ? 54.953 16.659 11.988 1.00 29.36 199 GLY A O 1
#

Sequence (199 aa):
MQRCYYGPYGKAPRHLPFQRAAMSFMRWQLRRGLLQPLSSDRPGSPWWRAVNERILRDGCEAVALSGDFPGPTSSQTVDFWMSFADYPTARAWYRAHNGSVVAAYLEHRDQAGAENEAERFFMNVVLCRVLYSHALVAARESRLDGYAHSPRSWVTRDWAWPGFSYSCLACFRTSTHSARGHGPTSMPSSDSADSWTMG

Foldseek 3Di:
DLVLQLALVRHHPLSVLVSLVVVLVVVVCVVVQLCPPCPDPDHHQPLVVLLVVLLVVLSVVLSCCSDDNPDDRPDPLNVLSVVCSVPVDPLSSLLNSLVSNVVSCVVCVVSLVVDDPVVVVVVVVVNVVSVVVNCVSVVVVVPVVDDDDDDPDDPQDPPDDPPRPPVSNVSVVVVVPVPDDDDDDDDDDDDDYDDDDDD

Radius of gyration: 22.2 Å; chains: 1; bounding box: 75×41×56 Å

Secondary structure (DSSP, 8-state):
-GGGGS-TTS--GGGHHHHHHHHHHHHHHHHHTTTS-TTSSS---HHHHHHHHHHHHHHHHHHHHTTT-----SSHHHHHHHHHHHS--HHHHHHHHHHHHHHHHHHTHHHHHHS-HHHHHHHHHHHHHHHHHHHHHHHHHHTTSS------STTSSS---TTS-THHHHHHHTTTTS-S----PPP------------